Protein AF-A0A7V3BX07-F1 (afdb_monomer)

Secondary structure (DSSP, 8-state):
------------PPP-----TT------PPPHHHHHHHHHHHHHHHHHHHHS---TT-TTTTSSSSSPPPPPPPPPP---S--TTSSS-------S----------------HHHHHHHHHHHHHHHHHHHHSTTHHHHHHHHHHHHHHSTTGGGT--HHHHHHHHHHHHHTTSS-HHHHHHHHHHHHHHHHHHHHHHHHHHHHHHHHHHTTTTT--HHHHHHHHHHHHHHHHHHHHHHTTSHHHHHHHHHHHHHTT--HHHHHHHHHHHHHHHHHHHHHHHHHHHHHHHHHTTTTHHHHHHHHHHHHHHHHHHHHHHHHHHHHHHHHHHHHHHHHHHHHS-S--S-----

Solvent-accessible surface area (backbone atoms only — not comparable to full-atom values): 20404 Å² total; per-residue (Å²): 135,84,87,87,87,82,90,80,91,72,88,79,80,83,80,85,91,86,83,76,97,73,85,68,82,89,73,89,74,81,59,72,68,58,60,53,48,54,55,50,52,54,52,49,55,53,52,55,60,69,68,55,86,75,71,83,80,60,81,74,70,61,66,78,75,70,59,74,81,78,81,72,80,77,80,76,78,84,74,70,97,80,73,85,77,72,84,68,81,81,82,86,78,87,72,89,83,77,82,78,75,75,75,77,78,77,72,71,78,75,79,52,74,32,64,58,46,43,58,50,50,52,53,49,47,64,66,42,38,87,64,47,29,80,68,44,29,51,52,51,25,15,50,29,18,18,39,25,43,21,80,76,40,36,84,78,34,67,15,71,61,38,34,21,50,43,8,22,38,22,54,78,67,57,42,53,53,71,56,44,18,48,32,28,24,51,17,30,47,54,10,37,49,49,22,19,47,48,14,52,74,44,30,62,70,49,41,76,75,44,10,80,83,71,76,46,47,75,69,55,48,55,50,45,25,54,45,36,73,78,44,33,49,60,49,46,29,59,24,55,80,36,70,72,41,36,74,48,43,35,24,50,41,14,48,38,63,47,59,61,73,55,50,53,55,26,38,45,55,35,28,48,55,49,26,41,48,39,18,49,51,14,25,53,56,32,63,41,48,85,74,29,46,72,73,45,58,68,60,58,49,48,49,50,52,49,51,54,49,52,53,51,51,52,51,51,53,54,52,51,52,54,55,48,54,56,48,53,53,50,51,53,50,53,50,52,52,50,69,72,49,64,94,78,82,92,82,76,82,88,126

pLDDT: mean 71.35, std 18.54, range [37.47, 98.0]

Foldseek 3Di:
DDDDDDDDDDDDDDDDDPDDPDPDDDDDDDDPVVVVVVVVVVVVVVVVVVPPPPVPPPPPPCVVVPDDDDDDDDPDDPDDDDPPVPVPDDDPDPDPDDPPPPPPPPPPPPPQVLVVLLVVVVVVCVVCLVCCAPPNVLVLLLQLLLLLLAAPSVVQGVSLVSLLQQLLCCQVPRHPLVSSLVSNLNSNLNRLVNLLQCLQPCVVVCCVVCVVVVVHDPVNLVVLLVCCVPCVLVQLQVLLVPSVSSNVVSSSCNNSVRPPVSNSVSNSVNSNCSSSVSSNNSNVVNVCSVVPSNPCSCVVVVVVVVVVVVSVVVVVVVVVVVVVVVVVVVVVVVVVVCVVDDPDDPDDDDD

Radius of gyration: 38.85 Å; Cα contacts (8 Å, |Δi|>4): 281; chains: 1; bounding box: 84×82×137 Å

Sequence (351 aa):
MPVDVAAGRSHQEEPDLLADAHALPHVEVPDRAEVALDLRLQARLLQDLAQGGRFGGLVGLDRPLREPPRELPPPRPAGREGDLDRVALAPVHDAPGGRLVARPHHRRPRKDPSLYWAGVLDRIIDFLAPYLDVPWGYIIVGLATFLENSVGAGVIVPGETLVIVGGFYARIGHLSLPVVSLVAVVGAVLGDNLGYWIGRRYGRGFLERHGRRLLVTPERLITAERYYAAHGGKTVFLGRFIPVVRSVGFIVAGVAHMRWKRFVLHDLAGALIWGVGHSVLGYVLGASYERWERYATPVGLGLLVLLLSLIGVSKIVAARRKVKEEIEEIEEELEHERELQPEGNEDRPWT

Structure (mmCIF, N/CA/C/O backbone):
data_AF-A0A7V3BX07-F1
#
_entry.id   AF-A0A7V3BX07-F1
#
loop_
_atom_site.group_PDB
_atom_site.id
_atom_site.type_symbol
_atom_site.label_atom_id
_atom_site.label_alt_id
_atom_site.label_comp_id
_atom_site.label_asym_id
_atom_site.label_entity_id
_atom_site.label_seq_id
_atom_site.pdbx_PDB_ins_code
_atom_site.Cartn_x
_atom_site.Cartn_y
_atom_site.Cartn_z
_atom_site.occupancy
_atom_site.B_iso_or_equiv
_atom_site.auth_seq_id
_atom_site.auth_comp_id
_atom_site.auth_asym_id
_atom_site.auth_atom_id
_atom_site.pdbx_PDB_model_num
ATOM 1 N N . MET A 1 1 ? 8.832 -18.220 -74.941 1.00 42.53 1 MET A N 1
ATOM 2 C CA . MET A 1 1 ? 9.430 -17.107 -75.714 1.00 42.53 1 MET A CA 1
ATOM 3 C C . MET A 1 1 ? 8.419 -16.659 -76.763 1.00 42.53 1 MET A C 1
ATOM 5 O O . MET A 1 1 ? 7.728 -17.550 -77.245 1.00 42.53 1 MET A O 1
ATOM 9 N N . PRO A 1 2 ? 8.318 -15.365 -77.118 1.00 46.59 2 PRO A N 1
ATOM 10 C CA . PRO A 1 2 ? 9.281 -14.301 -76.845 1.00 46.59 2 PRO A CA 1
ATOM 11 C C . PRO A 1 2 ? 8.731 -13.117 -76.036 1.00 46.59 2 PRO A C 1
ATOM 13 O O . PRO A 1 2 ? 7.532 -12.905 -75.887 1.00 46.59 2 PRO A O 1
ATOM 16 N N . VAL A 1 3 ? 9.707 -12.406 -75.487 1.00 42.31 3 VAL A N 1
ATOM 17 C CA . VAL A 1 3 ? 9.670 -11.054 -74.938 1.00 42.31 3 VAL A CA 1
ATOM 18 C C . VAL A 1 3 ? 9.711 -10.091 -76.120 1.00 42.31 3 VAL A C 1
ATOM 20 O O . VAL A 1 3 ? 10.487 -10.344 -77.039 1.00 42.31 3 VAL A O 1
ATOM 23 N N . ASP A 1 4 ? 8.963 -8.990 -76.067 1.00 41.00 4 ASP A N 1
ATOM 24 C CA . ASP A 1 4 ? 9.296 -7.815 -76.870 1.00 41.00 4 ASP A CA 1
ATOM 25 C C . ASP A 1 4 ? 9.191 -6.543 -76.026 1.00 41.00 4 ASP A C 1
ATOM 27 O O . ASP A 1 4 ? 8.210 -6.301 -75.321 1.00 41.00 4 ASP A O 1
ATOM 31 N N . VAL A 1 5 ? 10.280 -5.780 -76.061 1.00 45.91 5 VAL A N 1
ATOM 32 C CA . VAL A 1 5 ? 10.546 -4.546 -75.323 1.00 45.91 5 VAL A CA 1
ATOM 33 C C . VAL A 1 5 ? 10.737 -3.448 -76.360 1.00 45.91 5 VAL A C 1
ATOM 35 O O . VAL A 1 5 ? 11.681 -3.532 -77.134 1.00 45.91 5 VAL A O 1
ATOM 38 N N . ALA A 1 6 ? 9.911 -2.401 -76.329 1.00 39.19 6 ALA A N 1
ATOM 39 C CA . ALA A 1 6 ? 10.239 -1.041 -76.784 1.00 39.19 6 ALA A CA 1
ATOM 40 C C . ALA A 1 6 ? 9.031 -0.134 -76.480 1.00 39.19 6 ALA A C 1
ATOM 42 O O . ALA A 1 6 ? 7.921 -0.408 -76.912 1.00 39.19 6 ALA A O 1
ATOM 43 N N . ALA A 1 7 ? 9.149 0.813 -75.550 1.00 41.44 7 ALA A N 1
ATOM 44 C CA . ALA A 1 7 ? 9.631 2.182 -75.769 1.00 41.44 7 ALA A CA 1
ATOM 45 C C . ALA A 1 7 ? 8.470 3.149 -76.060 1.00 41.44 7 ALA A C 1
ATOM 47 O O . ALA A 1 7 ? 7.771 3.023 -77.056 1.00 41.44 7 ALA A O 1
ATOM 48 N N . GLY A 1 8 ? 8.289 4.138 -75.182 1.00 37.47 8 GLY A N 1
ATOM 49 C CA . GLY A 1 8 ? 7.319 5.210 -75.398 1.00 37.47 8 GLY A CA 1
ATOM 50 C C . GLY A 1 8 ? 6.877 5.891 -74.111 1.00 37.47 8 GLY A C 1
ATOM 51 O O . GLY A 1 8 ? 5.716 5.799 -73.732 1.00 37.47 8 GLY A O 1
ATOM 52 N N . ARG A 1 9 ? 7.799 6.578 -73.424 1.00 38.91 9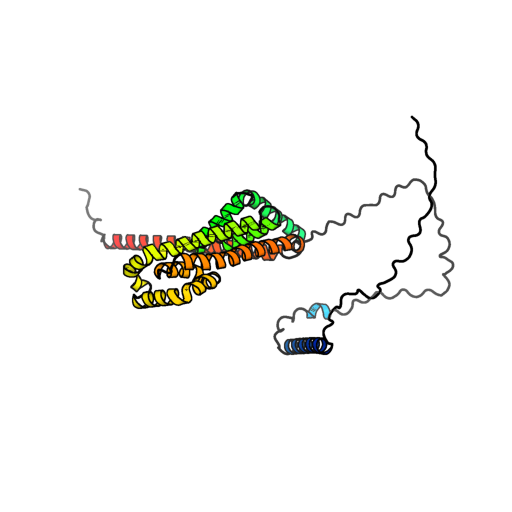 ARG A N 1
ATOM 53 C CA . ARG A 1 9 ? 7.404 7.589 -72.434 1.00 38.91 9 ARG A CA 1
ATOM 54 C C . ARG A 1 9 ? 6.710 8.730 -73.178 1.00 38.91 9 ARG A C 1
ATOM 56 O O . ARG A 1 9 ? 7.312 9.317 -74.071 1.00 38.91 9 ARG A O 1
ATOM 63 N N . SER A 1 10 ? 5.505 9.079 -72.751 1.00 37.81 10 SER A N 1
ATOM 64 C CA . SER A 1 10 ? 4.983 10.435 -72.894 1.00 37.81 10 SER A CA 1
ATOM 65 C C . SER A 1 10 ? 4.609 10.924 -71.500 1.00 37.81 10 SER A C 1
ATOM 67 O O . SER A 1 10 ? 3.893 10.259 -70.756 1.00 37.81 10 SER A O 1
ATOM 69 N N . HIS A 1 11 ? 5.231 12.038 -71.125 1.00 39.72 11 HIS A N 1
ATOM 70 C CA . HIS A 1 11 ? 4.927 12.813 -69.936 1.00 39.72 11 HIS A CA 1
ATOM 71 C C . HIS A 1 11 ? 3.452 13.227 -69.987 1.00 39.72 11 HIS A C 1
ATOM 73 O O . HIS A 1 11 ? 3.060 13.952 -70.897 1.00 39.72 11 HIS A O 1
ATOM 79 N N . GLN A 1 12 ? 2.648 12.770 -69.027 1.00 40.69 12 GLN A N 1
ATOM 80 C CA . GLN A 1 12 ? 1.395 13.437 -68.694 1.00 40.69 12 GLN A CA 1
ATOM 81 C C . GLN A 1 12 ? 1.719 14.513 -67.662 1.00 40.69 12 GLN A C 1
ATOM 83 O O . GLN A 1 12 ? 2.133 14.219 -66.543 1.00 40.69 12 GLN A O 1
ATOM 88 N N . GLU A 1 13 ? 1.608 15.757 -68.108 1.00 39.78 13 GLU A N 1
ATOM 89 C CA . GLU A 1 13 ? 1.586 16.949 -67.273 1.00 39.78 13 GLU A CA 1
ATOM 90 C C . GLU A 1 13 ? 0.303 16.916 -66.427 1.00 39.78 13 GLU A C 1
ATOM 92 O O . GLU A 1 13 ? -0.801 16.895 -66.969 1.00 39.78 13 GLU A O 1
ATOM 97 N N . GLU A 1 14 ? 0.447 16.869 -65.102 1.00 44.00 14 GLU A N 1
ATOM 98 C CA . GLU A 1 14 ? -0.625 17.180 -64.151 1.00 44.00 14 GLU A CA 1
ATOM 99 C C . GLU A 1 14 ? -0.694 18.712 -64.003 1.00 44.00 14 GLU A C 1
ATOM 101 O O . GLU A 1 14 ? 0.297 19.315 -63.579 1.00 44.00 14 GLU A O 1
ATOM 106 N N . PRO A 1 15 ? -1.812 19.366 -64.366 1.00 43.91 15 PRO A N 1
ATOM 107 C CA . PRO A 1 15 ? -1.980 20.799 -64.181 1.00 43.91 15 PRO A CA 1
ATOM 108 C C . PRO A 1 15 ? -2.532 21.123 -62.781 1.00 43.91 15 PRO A C 1
ATOM 110 O O . PRO A 1 15 ? -3.453 20.474 -62.294 1.00 43.91 15 PRO A O 1
ATOM 113 N N . ASP A 1 16 ? -1.975 22.179 -62.186 1.00 45.94 16 ASP A N 1
ATOM 114 C CA . ASP A 1 16 ? -2.572 23.064 -61.177 1.00 45.94 16 ASP A CA 1
ATOM 115 C C . ASP A 1 16 ? -3.179 22.460 -59.895 1.00 45.94 16 ASP A C 1
ATOM 117 O O . ASP A 1 16 ? -4.387 22.279 -59.756 1.00 45.94 16 ASP A O 1
ATOM 121 N N . LEU A 1 17 ? -2.341 22.361 -58.857 1.00 46.50 17 LEU A N 1
ATOM 122 C CA . LEU A 1 17 ? -2.762 22.468 -57.452 1.00 46.50 17 LEU A CA 1
ATOM 123 C C . LEU A 1 17 ? -1.939 23.552 -56.734 1.00 46.50 17 LEU A C 1
ATOM 125 O O . LEU A 1 17 ? -1.175 23.291 -55.807 1.00 46.50 17 LEU A O 1
ATOM 129 N N . LEU A 1 18 ? -2.103 24.800 -57.180 1.00 48.88 18 LEU A N 1
ATOM 130 C CA . LEU A 1 18 ? -1.786 26.000 -56.402 1.00 48.88 18 LEU A CA 1
ATOM 131 C C . LEU A 1 18 ? -3.089 26.711 -56.028 1.00 48.88 18 LEU A C 1
ATOM 133 O O . LEU A 1 18 ? -3.516 27.640 -56.707 1.00 48.88 18 LEU A O 1
ATOM 137 N N . ALA A 1 19 ? -3.702 26.287 -54.926 1.00 46.47 19 ALA A N 1
ATOM 138 C CA . ALA A 1 19 ? -4.668 27.091 -54.182 1.00 46.47 19 ALA A CA 1
ATOM 139 C C . ALA A 1 19 ? -4.814 26.538 -52.757 1.00 46.47 19 ALA A C 1
ATOM 141 O O . ALA A 1 19 ? -5.699 25.736 -52.499 1.00 46.47 19 ALA A O 1
ATOM 142 N N . ASP A 1 20 ? -3.905 26.924 -51.855 1.00 49.09 20 ASP A N 1
ATOM 143 C CA . ASP A 1 20 ? -4.279 27.358 -50.498 1.00 49.09 20 ASP A CA 1
ATOM 144 C C . ASP A 1 20 ? -3.044 27.819 -49.708 1.00 49.09 20 ASP A C 1
ATOM 146 O O . ASP A 1 20 ? -2.414 27.081 -48.955 1.00 49.09 20 ASP A O 1
ATOM 150 N N . ALA A 1 21 ? -2.694 29.097 -49.865 1.00 51.72 21 ALA A N 1
ATOM 151 C CA . ALA A 1 21 ? -1.633 29.755 -49.099 1.00 51.72 21 ALA A CA 1
ATOM 152 C C . ALA A 1 21 ? -2.096 30.241 -47.703 1.00 51.72 21 ALA A C 1
ATOM 154 O O . ALA A 1 21 ? -1.407 31.044 -47.075 1.00 51.72 21 ALA A O 1
ATOM 155 N N . HIS A 1 22 ? -3.252 29.780 -47.201 1.00 53.09 22 HIS A N 1
ATOM 156 C CA . HIS A 1 22 ? -3.874 30.305 -45.974 1.00 53.09 22 HIS A CA 1
ATOM 157 C C . HIS A 1 22 ? -4.194 29.278 -44.875 1.00 53.09 22 HIS A C 1
ATOM 159 O O . HIS A 1 22 ? -4.751 29.652 -43.846 1.00 53.09 22 HIS A O 1
ATOM 165 N N . ALA A 1 23 ? -3.778 28.018 -45.001 1.00 53.88 23 ALA A N 1
ATOM 166 C CA . ALA A 1 23 ? -3.974 27.018 -43.947 1.00 53.88 23 ALA A CA 1
ATOM 167 C C . ALA A 1 23 ? -2.756 26.912 -43.004 1.00 53.88 23 ALA A C 1
ATOM 169 O O . ALA A 1 23 ? -2.095 25.878 -42.942 1.00 53.88 23 ALA A O 1
ATOM 170 N N . LEU A 1 24 ? -2.438 27.979 -42.260 1.00 58.16 24 LEU A N 1
ATOM 171 C CA . LEU A 1 24 ? -1.548 27.882 -41.093 1.00 58.16 24 LEU A CA 1
ATOM 172 C C . LEU A 1 24 ? -2.390 27.847 -39.807 1.00 58.16 24 LEU A C 1
ATOM 174 O O . LEU A 1 24 ? -3.305 28.660 -39.667 1.00 58.16 24 LEU A O 1
ATOM 178 N N . PRO A 1 25 ? -2.106 26.941 -38.852 1.00 51.53 25 PRO A N 1
ATOM 179 C CA . PRO A 1 25 ? -2.806 26.922 -37.574 1.00 51.53 25 PRO A CA 1
ATOM 180 C C . PRO A 1 25 ? -2.501 28.205 -36.789 1.00 51.53 25 PRO A C 1
ATOM 182 O O . PRO A 1 25 ? -1.341 28.575 -36.607 1.00 51.53 25 PRO A O 1
ATOM 185 N N . HIS A 1 26 ? -3.552 28.878 -36.317 1.00 47.28 26 HIS A N 1
ATOM 186 C CA . HIS A 1 26 ? -3.440 30.015 -35.406 1.00 47.28 26 HIS A CA 1
ATOM 187 C C . HIS A 1 26 ? -2.734 29.572 -34.115 1.00 47.28 26 HIS A C 1
ATOM 189 O O . HIS A 1 26 ? -3.272 28.784 -33.341 1.00 47.28 26 HIS A O 1
ATOM 195 N N . VAL A 1 27 ? -1.525 30.084 -33.884 1.00 57.25 27 VAL A N 1
ATOM 196 C CA . VAL A 1 27 ? -0.829 29.995 -32.595 1.00 57.25 27 VAL A CA 1
ATOM 197 C C . VAL A 1 27 ? -1.180 31.256 -31.812 1.00 57.25 27 VAL A C 1
ATOM 199 O O . VAL A 1 27 ? -0.853 32.360 -32.248 1.00 57.25 27 VAL A O 1
ATOM 202 N N . GLU A 1 28 ? -1.869 31.109 -30.682 1.00 51.31 28 GLU A N 1
ATOM 203 C CA . GLU A 1 28 ? -2.104 32.215 -29.751 1.00 51.31 28 GLU A CA 1
ATOM 204 C C . GLU A 1 28 ? -0.764 32.666 -29.156 1.00 51.31 28 GLU A C 1
ATOM 206 O O . GLU A 1 28 ? -0.089 31.920 -28.446 1.00 51.31 28 GLU A O 1
ATOM 211 N N . VAL A 1 29 ? -0.352 33.889 -29.492 1.00 56.75 29 VAL A N 1
ATOM 212 C CA . VAL A 1 29 ? 0.830 34.538 -28.921 1.00 56.75 29 VAL A CA 1
ATOM 213 C C . VAL A 1 29 ? 0.365 35.324 -27.691 1.00 56.75 29 VAL A C 1
ATOM 215 O O . VAL A 1 29 ? -0.461 36.224 -27.856 1.00 56.75 29 VAL A O 1
ATOM 218 N N . PRO A 1 30 ? 0.849 35.014 -26.474 1.00 57.47 30 PRO A N 1
ATOM 219 C CA . PRO A 1 30 ? 0.447 35.735 -25.271 1.00 57.47 30 PRO A CA 1
ATOM 220 C C . PRO A 1 30 ? 0.853 37.213 -25.334 1.00 57.47 30 PRO A C 1
ATOM 222 O O . PRO A 1 30 ? 1.883 37.579 -25.911 1.00 57.47 30 PRO A O 1
ATOM 225 N N . ASP A 1 31 ? 0.003 38.062 -24.760 1.00 59.25 31 ASP A N 1
ATOM 226 C CA . ASP A 1 31 ? 0.064 39.515 -24.890 1.00 59.25 31 ASP A CA 1
ATOM 227 C C . ASP A 1 31 ? 1.355 40.087 -24.268 1.00 59.25 31 ASP A C 1
ATOM 229 O O . ASP A 1 31 ? 1.830 39.647 -23.215 1.00 59.25 31 ASP A O 1
ATOM 233 N N . ARG A 1 32 ? 1.945 41.104 -24.909 1.00 50.16 32 ARG A N 1
ATOM 234 C CA . ARG A 1 32 ? 3.261 41.664 -24.528 1.00 50.16 32 ARG A CA 1
ATOM 235 C C . ARG A 1 32 ? 3.287 42.216 -23.099 1.00 50.16 32 ARG A C 1
ATOM 237 O O . ARG A 1 32 ? 4.363 42.333 -22.510 1.00 50.16 32 ARG A O 1
ATOM 244 N N . ALA A 1 33 ? 2.122 42.551 -22.549 1.00 53.34 33 ALA A N 1
ATOM 245 C CA . ALA A 1 33 ? 1.981 43.016 -21.177 1.00 53.34 33 ALA A CA 1
ATOM 246 C C . ALA A 1 33 ? 2.253 41.909 -20.138 1.00 53.34 33 ALA A C 1
ATOM 248 O O . ALA A 1 33 ? 2.889 42.194 -19.122 1.00 53.34 33 ALA A O 1
ATOM 249 N N . GLU A 1 34 ? 1.853 40.658 -20.399 1.00 53.44 34 GLU A N 1
ATOM 250 C CA . GLU A 1 34 ? 2.071 39.534 -19.472 1.00 53.44 34 GLU A CA 1
ATOM 251 C C . GLU A 1 34 ? 3.545 39.119 -19.427 1.00 53.44 34 GLU A C 1
ATOM 253 O O . GLU A 1 34 ? 4.117 38.977 -18.346 1.00 53.44 34 GLU A O 1
ATOM 258 N N . VAL A 1 35 ? 4.206 39.053 -20.588 1.00 53.94 35 VAL A N 1
ATOM 259 C CA . VAL A 1 35 ? 5.642 38.725 -20.684 1.00 53.94 35 VAL A CA 1
ATOM 260 C C . VAL A 1 35 ? 6.508 39.781 -19.981 1.00 53.94 35 VAL A C 1
ATOM 262 O O . VAL A 1 35 ? 7.505 39.460 -19.332 1.00 53.94 35 VAL A O 1
ATOM 265 N N . ALA A 1 36 ? 6.119 41.057 -20.061 1.00 54.31 36 ALA A N 1
ATOM 266 C CA . ALA A 1 36 ? 6.830 42.141 -19.385 1.00 54.31 36 ALA A CA 1
ATOM 267 C C . ALA A 1 36 ? 6.643 42.122 -17.856 1.00 54.31 36 ALA A C 1
ATOM 269 O O . ALA A 1 36 ? 7.558 42.519 -17.125 1.00 54.31 36 ALA A O 1
ATOM 270 N N . LEU A 1 37 ? 5.482 41.676 -17.364 1.00 51.59 37 LEU A N 1
ATOM 271 C CA . LEU A 1 37 ? 5.226 41.517 -15.931 1.00 51.59 37 LEU A CA 1
ATOM 272 C C . LEU A 1 37 ? 6.065 40.382 -15.339 1.00 51.59 37 LEU A C 1
ATOM 274 O O . LEU A 1 37 ? 6.651 40.563 -14.270 1.00 51.59 37 LEU A O 1
ATOM 278 N N . ASP A 1 38 ? 6.183 39.268 -16.061 1.00 61.09 38 ASP A N 1
ATOM 279 C CA . ASP A 1 38 ? 6.913 38.080 -15.610 1.00 61.09 38 ASP A CA 1
ATOM 280 C C . ASP A 1 38 ? 8.428 38.349 -15.503 1.00 61.09 38 ASP A C 1
ATOM 282 O O . ASP A 1 38 ? 9.072 38.041 -14.496 1.00 61.09 38 ASP A O 1
ATOM 286 N N . LEU A 1 39 ? 8.984 39.095 -16.466 1.00 54.00 39 LEU A N 1
ATOM 287 C CA . LEU A 1 39 ? 10.376 39.562 -16.425 1.00 54.00 39 LEU A CA 1
ATOM 288 C C . LEU A 1 39 ? 10.643 40.552 -15.277 1.00 54.00 39 LEU A C 1
ATOM 290 O O . LEU A 1 39 ? 11.707 40.519 -14.653 1.00 54.00 39 LEU A O 1
ATOM 294 N N . ARG A 1 40 ? 9.683 41.433 -14.962 1.00 53.72 40 ARG A N 1
ATOM 295 C CA . ARG A 1 40 ? 9.813 42.386 -13.842 1.00 53.72 40 ARG A CA 1
ATOM 296 C C . ARG A 1 40 ? 9.696 41.703 -12.478 1.00 53.72 40 ARG A C 1
ATOM 298 O O . ARG A 1 40 ? 10.385 42.117 -11.543 1.00 53.72 40 ARG A O 1
ATOM 305 N N . LEU A 1 41 ? 8.863 40.669 -12.364 1.00 55.00 41 LEU A N 1
ATOM 306 C CA . LEU A 1 41 ? 8.740 39.838 -11.164 1.00 55.00 41 LEU A CA 1
ATOM 307 C C . LEU A 1 41 ? 10.022 39.040 -10.907 1.00 55.00 41 LEU A C 1
ATOM 309 O O . LEU A 1 41 ? 10.532 39.074 -9.787 1.00 55.00 41 LEU A O 1
ATOM 313 N N . GLN A 1 42 ? 10.608 38.432 -11.942 1.00 55.53 42 GLN A N 1
ATOM 314 C CA . GLN A 1 42 ? 11.890 37.725 -11.833 1.00 55.53 42 GLN A CA 1
ATOM 315 C C . GLN A 1 42 ? 13.051 38.654 -11.443 1.00 55.53 42 GLN A C 1
ATOM 317 O O . GLN A 1 42 ? 13.889 38.281 -10.620 1.00 55.53 42 GLN A O 1
ATOM 322 N N . ALA A 1 43 ? 13.081 39.887 -11.961 1.00 52.22 43 ALA A N 1
ATOM 323 C CA . ALA A 1 43 ? 14.115 40.862 -11.611 1.00 52.22 43 ALA A CA 1
ATOM 324 C C . ALA A 1 43 ? 14.037 41.323 -10.141 1.00 52.22 43 ALA A C 1
ATOM 326 O O . ALA A 1 43 ? 15.074 41.465 -9.489 1.00 52.22 43 ALA A O 1
ATOM 327 N N . ARG A 1 44 ? 12.826 41.511 -9.593 1.00 55.44 44 ARG A N 1
ATOM 328 C CA . ARG A 1 44 ? 12.641 41.846 -8.167 1.00 55.44 44 ARG A CA 1
ATOM 329 C C . ARG A 1 44 ? 13.021 40.690 -7.246 1.00 55.44 44 ARG A C 1
ATOM 331 O O . ARG A 1 44 ? 13.661 40.919 -6.229 1.00 55.44 44 ARG A O 1
ATOM 338 N N . LEU A 1 45 ? 12.709 39.456 -7.641 1.00 54.56 45 LEU A N 1
ATOM 339 C CA . LEU A 1 45 ? 13.048 38.254 -6.875 1.00 54.56 45 LEU A CA 1
ATOM 340 C C . LEU A 1 45 ? 14.570 38.042 -6.780 1.00 54.56 45 LEU A C 1
ATOM 342 O O . LEU A 1 45 ? 15.079 37.649 -5.732 1.00 54.56 45 LEU A O 1
ATOM 346 N N . LEU A 1 46 ? 15.309 38.375 -7.845 1.00 54.16 46 LEU A N 1
ATOM 347 C CA . LEU A 1 46 ? 16.776 38.366 -7.846 1.00 54.16 46 LEU A CA 1
ATOM 348 C C . LEU A 1 46 ? 17.387 39.494 -6.997 1.00 54.16 46 LEU A C 1
ATOM 350 O O . LEU A 1 46 ? 18.413 39.274 -6.355 1.00 54.16 46 LEU A O 1
ATOM 354 N N . GLN A 1 47 ? 16.765 40.678 -6.953 1.00 54.47 47 GLN A N 1
ATOM 355 C CA . GLN A 1 47 ? 17.215 41.779 -6.090 1.00 54.47 47 GLN A CA 1
ATOM 356 C C . GLN A 1 47 ? 16.958 41.501 -4.600 1.00 54.47 47 GLN A C 1
ATOM 358 O O . GLN A 1 47 ? 17.847 41.755 -3.784 1.00 54.47 47 GLN A O 1
ATOM 363 N N . ASP A 1 48 ? 15.817 40.900 -4.252 1.00 52.88 48 ASP A N 1
ATOM 364 C CA . ASP A 1 48 ? 15.505 40.490 -2.874 1.00 52.88 48 ASP A CA 1
ATOM 365 C C . ASP A 1 48 ? 16.424 39.353 -2.388 1.00 52.88 48 ASP A C 1
ATOM 367 O O . ASP A 1 48 ? 16.856 39.342 -1.231 1.00 52.88 48 ASP A O 1
ATOM 371 N N . LEU A 1 49 ? 16.812 38.432 -3.280 1.00 52.75 49 LEU A N 1
ATOM 372 C CA . LEU A 1 49 ? 17.788 37.375 -2.978 1.00 52.75 49 LEU A CA 1
ATOM 373 C C . LEU A 1 49 ? 19.220 37.900 -2.792 1.00 52.75 49 LEU A C 1
ATOM 375 O O . LEU A 1 49 ? 20.000 37.284 -2.066 1.00 52.75 49 LEU A O 1
ATOM 379 N N . ALA A 1 50 ? 19.570 39.031 -3.411 1.00 54.88 50 ALA A N 1
ATOM 380 C CA . ALA A 1 50 ? 20.886 39.652 -3.267 1.00 54.88 50 ALA A CA 1
ATOM 381 C C . ALA A 1 50 ? 21.025 40.487 -1.978 1.00 54.88 50 ALA A C 1
ATOM 383 O O . ALA A 1 50 ? 22.131 40.617 -1.455 1.00 54.88 50 ALA A O 1
ATOM 384 N N . GLN A 1 51 ? 19.925 41.037 -1.447 1.00 54.47 51 GLN A N 1
ATOM 385 C CA . GLN A 1 51 ? 19.936 41.868 -0.232 1.00 54.47 51 GLN A CA 1
ATOM 386 C C . GLN A 1 51 ? 19.753 41.070 1.069 1.00 54.47 51 GLN A C 1
ATOM 388 O O . GLN A 1 51 ? 20.177 41.515 2.137 1.00 54.47 51 GLN A O 1
ATOM 393 N N . GLY A 1 52 ? 19.179 39.865 1.008 1.00 53.09 52 GLY A N 1
ATOM 394 C CA . GLY A 1 52 ? 19.089 38.961 2.153 1.00 53.09 52 GLY A CA 1
ATOM 395 C C . GLY A 1 52 ? 20.424 38.267 2.422 1.00 53.09 52 GLY A C 1
ATOM 396 O O . GLY A 1 52 ? 20.643 37.173 1.914 1.00 53.09 52 GLY A O 1
ATOM 397 N N . GLY A 1 53 ? 21.302 38.889 3.219 1.00 53.25 53 GLY A N 1
ATOM 398 C CA . GLY A 1 53 ? 22.669 38.457 3.568 1.00 53.25 53 GLY A CA 1
ATOM 399 C C . GLY A 1 53 ? 22.839 37.033 4.131 1.00 53.25 53 GLY A C 1
ATOM 400 O O . GLY A 1 53 ? 23.263 36.847 5.268 1.00 53.25 53 GLY A O 1
ATOM 401 N N . ARG A 1 54 ? 22.555 36.007 3.323 1.00 54.03 54 ARG A N 1
ATOM 402 C CA . ARG A 1 54 ? 22.657 34.575 3.652 1.00 54.03 54 ARG A CA 1
ATOM 403 C C . ARG A 1 54 ? 23.715 33.826 2.840 1.00 54.03 54 ARG A C 1
ATOM 405 O O . ARG A 1 54 ? 23.791 32.606 2.924 1.00 54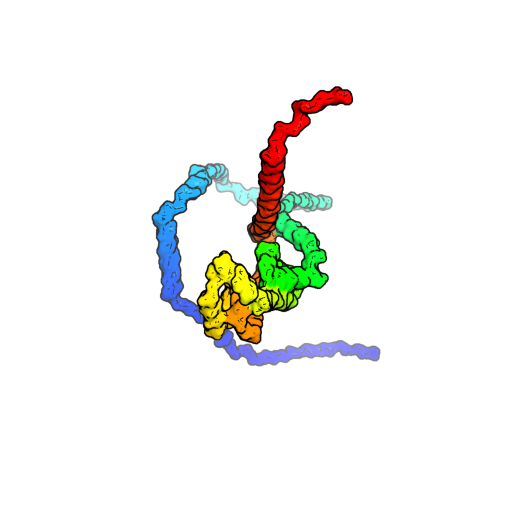.03 54 ARG A O 1
ATOM 412 N N . PHE A 1 55 ? 24.605 34.536 2.148 1.00 50.69 55 PHE A N 1
ATOM 413 C CA . PHE A 1 55 ? 25.801 33.951 1.533 1.00 50.69 55 PHE A CA 1
ATOM 414 C C . PHE A 1 55 ? 27.080 34.268 2.322 1.00 50.69 55 PHE A C 1
ATOM 416 O O . PHE A 1 55 ? 28.102 34.638 1.759 1.00 50.69 55 PHE A O 1
ATOM 423 N N . GLY A 1 56 ? 27.054 34.049 3.641 1.00 47.56 56 GLY A N 1
ATOM 424 C CA . GLY A 1 56 ? 28.278 33.989 4.457 1.00 47.56 56 GLY A CA 1
ATOM 425 C C . GLY A 1 56 ? 29.148 32.750 4.176 1.00 47.56 56 GLY A C 1
ATOM 426 O O . GLY A 1 56 ? 30.275 32.669 4.649 1.00 47.56 56 GLY A O 1
ATOM 427 N N . GLY A 1 57 ? 28.644 31.784 3.396 1.00 52.72 57 GLY A N 1
ATOM 428 C CA . GLY A 1 57 ? 29.321 30.517 3.087 1.00 52.72 57 GLY A CA 1
ATOM 429 C C . GLY A 1 57 ? 30.055 30.451 1.742 1.00 52.72 57 GLY A C 1
ATOM 430 O O . GLY A 1 57 ? 30.689 29.439 1.463 1.00 52.72 57 GLY A O 1
ATOM 431 N N . LEU A 1 58 ? 30.004 31.494 0.902 1.00 50.97 58 LEU A N 1
ATOM 432 C CA . LEU A 1 58 ? 30.678 31.509 -0.413 1.00 50.97 58 LEU A CA 1
ATOM 433 C C . LEU A 1 58 ? 31.998 32.298 -0.424 1.00 50.97 58 LEU A C 1
ATOM 435 O O . LEU A 1 58 ? 32.502 32.662 -1.481 1.00 50.97 58 LEU A O 1
ATOM 439 N N . VAL A 1 59 ? 32.625 32.487 0.739 1.00 49.91 59 VAL A N 1
ATOM 440 C CA . VAL A 1 59 ? 33.955 33.123 0.871 1.00 49.91 59 VAL A CA 1
ATOM 441 C C . VAL A 1 59 ? 35.099 32.224 0.339 1.00 49.91 59 VAL A C 1
ATOM 443 O O . VAL A 1 59 ? 36.266 32.600 0.358 1.00 49.91 59 VAL A O 1
ATOM 446 N N . GLY A 1 60 ? 34.791 31.039 -0.202 1.00 53.44 60 GLY A N 1
ATOM 447 C CA . GLY A 1 60 ? 35.774 30.136 -0.818 1.00 53.44 60 GLY A CA 1
ATOM 448 C C . GLY A 1 60 ? 35.994 30.315 -2.326 1.00 53.44 60 GLY A C 1
ATOM 449 O O . GLY A 1 60 ? 36.988 29.813 -2.847 1.00 53.44 60 GLY A O 1
ATOM 450 N N . LEU A 1 61 ? 35.103 31.016 -3.039 1.00 50.88 61 LEU A N 1
ATOM 451 C CA . LEU A 1 61 ? 35.163 31.129 -4.508 1.00 50.88 61 LEU A CA 1
ATOM 452 C C . LEU A 1 61 ? 36.000 32.308 -5.022 1.00 50.88 61 LEU A C 1
ATOM 454 O O . LEU A 1 61 ? 36.160 32.458 -6.227 1.00 50.88 61 LEU A O 1
ATOM 458 N N . ASP A 1 62 ? 36.577 33.108 -4.127 1.00 47.78 62 ASP A N 1
ATOM 459 C CA . ASP A 1 62 ? 37.326 34.319 -4.491 1.00 47.78 62 ASP A CA 1
ATOM 460 C C . ASP A 1 62 ? 38.821 34.048 -4.772 1.00 47.78 62 ASP A C 1
ATOM 462 O O . ASP A 1 62 ? 39.577 34.925 -5.187 1.00 47.78 62 ASP A O 1
ATOM 466 N N . ARG A 1 63 ? 39.279 32.808 -4.547 1.00 46.00 63 ARG A N 1
ATOM 467 C CA . ARG A 1 63 ? 40.692 32.421 -4.697 1.00 46.00 63 ARG A CA 1
ATOM 468 C C . ARG A 1 63 ? 41.172 32.264 -6.154 1.00 46.00 63 ARG A C 1
ATOM 470 O O . ARG A 1 63 ? 42.320 32.619 -6.394 1.00 46.00 63 ARG A O 1
ATOM 477 N N . PRO A 1 64 ? 40.355 31.818 -7.132 1.00 53.62 64 PRO A N 1
ATOM 478 C CA . PRO A 1 64 ? 40.774 31.737 -8.538 1.00 53.62 64 PRO A CA 1
ATOM 479 C C . PRO A 1 64 ? 40.745 33.082 -9.283 1.00 53.62 64 PRO A C 1
ATOM 481 O O . PRO A 1 64 ? 41.360 33.202 -10.334 1.00 53.62 64 PRO A O 1
ATOM 484 N N . LEU A 1 65 ? 40.026 34.087 -8.766 1.00 50.03 65 LEU A N 1
ATOM 485 C CA . LEU A 1 65 ? 39.851 35.396 -9.419 1.00 50.03 65 LEU A CA 1
ATOM 486 C C . LEU A 1 65 ? 40.920 36.428 -9.024 1.00 50.03 65 LEU A C 1
ATOM 488 O O . LEU A 1 65 ? 40.995 37.493 -9.631 1.00 50.03 65 LEU A O 1
ATOM 492 N N . ARG A 1 66 ? 41.751 36.120 -8.018 1.00 50.88 66 ARG A N 1
ATOM 493 C CA . ARG A 1 66 ? 42.852 36.981 -7.550 1.00 50.88 66 ARG A CA 1
ATOM 494 C C . ARG A 1 66 ? 44.223 36.592 -8.103 1.00 50.88 66 ARG A C 1
ATOM 496 O O . ARG A 1 66 ? 45.204 37.250 -7.765 1.00 50.88 66 ARG A O 1
ATOM 503 N N . GLU A 1 67 ? 44.316 35.549 -8.929 1.00 53.06 67 GLU A N 1
ATOM 504 C CA . GLU A 1 67 ? 45.555 35.280 -9.660 1.00 53.06 67 GLU A CA 1
ATOM 505 C C . GLU A 1 67 ? 45.705 36.329 -10.776 1.00 53.06 67 GLU A C 1
ATOM 507 O O . GLU A 1 67 ? 44.821 36.431 -11.631 1.00 53.06 67 GLU A O 1
ATOM 512 N N . PRO A 1 68 ? 46.779 37.143 -10.785 1.00 52.03 68 PRO A N 1
ATOM 513 C CA . PRO A 1 68 ? 47.013 38.067 -11.885 1.00 52.03 68 PRO A CA 1
ATOM 514 C C . PRO A 1 68 ? 47.190 37.274 -13.193 1.00 52.03 68 PRO A C 1
ATOM 516 O O . PRO A 1 68 ? 47.706 36.150 -13.161 1.00 52.03 68 PRO A O 1
ATOM 519 N N . PRO A 1 69 ? 46.768 37.824 -14.349 1.00 49.28 69 PRO A N 1
ATOM 520 C CA . PRO A 1 69 ? 46.837 37.116 -15.621 1.00 49.28 69 PRO A CA 1
ATOM 521 C C . PRO A 1 69 ? 48.267 36.647 -15.884 1.00 49.28 69 PRO A C 1
ATOM 523 O O . PRO A 1 69 ? 49.202 37.442 -15.813 1.00 49.28 69 PRO A O 1
ATOM 526 N N . ARG A 1 70 ? 48.446 35.357 -16.192 1.00 57.88 70 ARG A N 1
ATOM 527 C CA . ARG A 1 70 ? 49.746 34.842 -16.639 1.00 57.88 70 ARG A CA 1
ATOM 528 C C . ARG A 1 70 ? 50.185 35.637 -17.865 1.00 57.88 70 ARG A C 1
ATOM 530 O O . ARG A 1 70 ? 49.449 35.691 -18.849 1.00 57.88 70 ARG A O 1
ATOM 537 N N . GLU A 1 71 ? 51.367 36.242 -17.785 1.00 46.25 71 GLU A N 1
ATOM 538 C CA . GLU A 1 71 ? 51.972 36.990 -18.882 1.00 46.25 71 GLU A CA 1
ATOM 539 C C . GLU A 1 71 ? 52.027 36.116 -20.140 1.00 46.25 71 GLU A C 1
ATOM 541 O O . GLU A 1 71 ? 52.610 35.029 -20.156 1.00 46.25 71 GLU A O 1
ATOM 546 N N . LEU A 1 72 ? 51.369 36.586 -21.200 1.00 55.25 72 LEU A N 1
ATOM 547 C CA . LEU A 1 72 ? 51.526 36.031 -22.536 1.00 55.25 72 LEU A CA 1
ATOM 548 C C . LEU A 1 72 ? 52.984 36.237 -22.974 1.00 55.25 72 LEU A C 1
ATOM 550 O O . LEU A 1 72 ? 53.510 37.339 -22.803 1.00 55.25 72 LEU A O 1
ATOM 554 N N . PRO A 1 73 ? 53.645 35.221 -23.557 1.00 53.59 73 PRO A N 1
ATOM 555 C CA . PRO A 1 73 ? 54.983 35.402 -24.101 1.00 53.59 73 PRO A CA 1
ATOM 556 C C . PRO A 1 73 ? 54.952 36.511 -25.166 1.00 53.59 73 PRO A C 1
ATOM 558 O O . PRO A 1 73 ? 53.981 36.594 -25.927 1.00 53.59 73 PRO A O 1
ATOM 561 N N . PRO A 1 74 ? 55.982 37.374 -25.233 1.00 54.31 74 PRO A N 1
ATOM 562 C CA . PRO A 1 74 ? 55.952 38.535 -26.105 1.00 54.31 74 PRO A CA 1
ATOM 563 C C . PRO A 1 74 ? 55.843 38.110 -27.577 1.00 54.31 74 PRO A C 1
ATOM 565 O O . PRO A 1 74 ? 56.420 37.088 -27.974 1.00 54.31 74 PRO A O 1
ATOM 568 N N . PRO A 1 75 ? 55.129 38.888 -28.410 1.00 52.62 75 PRO A N 1
ATOM 569 C CA . PRO A 1 75 ? 55.094 38.645 -29.840 1.00 52.62 75 PRO A CA 1
ATOM 570 C C . PRO A 1 75 ? 56.516 38.737 -30.402 1.00 52.62 75 PRO A C 1
ATOM 572 O O . PRO A 1 75 ? 57.268 39.666 -30.098 1.00 52.62 75 PRO A O 1
ATOM 575 N N . ARG A 1 76 ? 56.895 37.743 -31.214 1.00 56.75 76 ARG A N 1
ATOM 576 C CA . ARG A 1 76 ? 58.167 37.756 -31.946 1.00 56.75 76 ARG A CA 1
ATOM 577 C C . ARG A 1 76 ? 58.262 39.051 -32.763 1.00 56.75 76 ARG A C 1
ATOM 579 O O . ARG A 1 76 ? 57.258 39.446 -33.357 1.00 56.75 76 ARG A O 1
ATOM 586 N N . PRO A 1 77 ? 59.437 39.702 -32.814 1.00 45.28 77 PRO A N 1
ATOM 587 C CA . PRO A 1 77 ? 59.584 40.957 -33.533 1.00 45.28 77 PRO A CA 1
ATOM 588 C C . PRO A 1 77 ? 59.252 40.753 -35.012 1.00 45.28 77 PRO A C 1
ATOM 590 O O . PRO A 1 77 ? 59.687 39.775 -35.624 1.00 45.28 77 PRO A O 1
ATOM 593 N N . ALA A 1 78 ? 58.480 41.687 -35.567 1.00 53.12 78 ALA A N 1
ATOM 594 C CA . ALA A 1 78 ? 58.224 41.777 -36.993 1.00 53.12 78 ALA A CA 1
ATOM 595 C C . ALA A 1 78 ? 59.564 41.972 -37.720 1.00 53.12 78 ALA A C 1
ATOM 597 O O . ALA A 1 78 ? 60.161 43.049 -37.695 1.00 53.12 78 ALA A O 1
ATOM 598 N N . GLY A 1 79 ? 60.063 40.892 -38.320 1.00 41.44 79 GLY A N 1
ATOM 599 C CA . GLY A 1 79 ? 61.132 40.956 -39.303 1.00 41.44 79 GLY A CA 1
ATOM 600 C C . GLY A 1 79 ? 60.621 41.704 -40.531 1.00 41.44 79 GLY A C 1
ATOM 601 O O . GLY A 1 79 ? 59.551 41.387 -41.036 1.00 41.44 79 GLY A O 1
ATOM 602 N N . ARG A 1 80 ? 61.385 42.725 -40.927 1.00 44.81 80 ARG A N 1
ATOM 603 C CA . ARG A 1 80 ? 61.224 43.629 -42.077 1.00 44.81 80 ARG A CA 1
ATOM 604 C C . ARG A 1 80 ? 60.433 43.060 -43.266 1.00 44.81 80 ARG A C 1
ATOM 606 O O . ARG A 1 80 ? 60.698 41.948 -43.714 1.00 44.81 80 ARG A O 1
ATOM 613 N N . GLU A 1 81 ? 59.559 43.903 -43.824 1.00 48.59 81 GLU A N 1
ATOM 614 C CA . GLU A 1 81 ? 58.999 43.779 -45.178 1.00 48.59 81 GLU A CA 1
ATOM 615 C C . GLU A 1 81 ? 60.103 43.393 -46.171 1.00 48.59 81 GLU A C 1
ATOM 617 O O . GLU A 1 81 ? 61.050 44.151 -46.382 1.00 48.59 81 GLU A O 1
ATOM 622 N N . GLY A 1 82 ? 60.009 42.190 -46.738 1.00 49.00 82 GLY A N 1
ATOM 623 C CA . GLY A 1 82 ? 60.978 41.707 -47.720 1.00 49.00 82 GLY A CA 1
ATOM 624 C C . GLY A 1 82 ? 60.999 40.200 -47.982 1.00 49.00 82 GLY A C 1
ATOM 625 O O . GLY A 1 82 ? 61.655 39.794 -48.930 1.00 49.00 82 GLY A O 1
ATOM 626 N N . ASP A 1 83 ? 60.300 39.363 -47.205 1.00 41.72 83 ASP A N 1
ATOM 627 C CA . ASP A 1 83 ? 60.423 37.893 -47.324 1.00 41.72 83 ASP A CA 1
ATOM 628 C C . ASP A 1 83 ? 59.124 37.181 -47.759 1.00 41.72 83 ASP A C 1
ATOM 630 O O . ASP A 1 83 ? 58.854 36.049 -47.362 1.00 41.72 83 ASP A O 1
ATOM 634 N N . LEU A 1 84 ? 58.296 37.839 -48.583 1.00 47.84 84 LEU A N 1
ATOM 635 C CA . LEU A 1 84 ? 57.111 37.210 -49.195 1.00 47.84 84 LEU A CA 1
ATOM 636 C C . LEU A 1 84 ? 57.411 36.432 -50.489 1.00 47.84 84 LEU A C 1
ATOM 638 O O . LEU A 1 84 ? 56.519 35.764 -51.002 1.00 47.84 84 LEU A O 1
ATOM 642 N N . ASP A 1 85 ? 58.663 36.410 -50.954 1.00 45.56 85 ASP A N 1
ATOM 643 C CA . ASP A 1 85 ? 59.046 35.686 -52.177 1.00 45.56 85 ASP A CA 1
ATOM 644 C C . ASP A 1 85 ? 59.677 34.302 -51.923 1.00 45.56 85 ASP A C 1
ATOM 646 O O . ASP A 1 85 ? 60.050 33.606 -52.866 1.00 45.56 85 ASP A O 1
ATOM 650 N N . ARG A 1 86 ? 59.777 33.840 -50.665 1.00 45.59 86 ARG A N 1
ATOM 651 C CA . ARG A 1 86 ? 60.386 32.532 -50.325 1.00 45.59 86 ARG A CA 1
ATOM 652 C C . ARG A 1 86 ? 59.423 31.418 -49.912 1.00 45.59 86 ARG A C 1
ATOM 654 O O . ARG A 1 86 ? 59.875 30.327 -49.576 1.00 45.59 86 ARG A O 1
ATOM 661 N N . VAL A 1 87 ? 58.110 31.631 -50.005 1.00 44.00 87 VAL A N 1
ATOM 662 C CA . VAL A 1 87 ? 57.099 30.568 -49.784 1.00 44.00 87 VAL A CA 1
ATOM 663 C C . VAL A 1 87 ? 56.621 29.942 -51.107 1.00 44.00 87 VAL A C 1
ATOM 665 O O . VAL A 1 87 ? 55.641 29.205 -51.149 1.00 44.00 87 VAL A O 1
ATOM 668 N N . ALA A 1 88 ? 57.339 30.176 -52.207 1.00 51.06 88 ALA A N 1
ATOM 669 C CA . ALA A 1 88 ? 57.142 29.447 -53.451 1.00 51.06 88 ALA A CA 1
ATOM 670 C C . ALA A 1 88 ? 58.249 28.393 -53.626 1.00 51.06 88 ALA A C 1
ATOM 672 O O . ALA A 1 88 ? 59.428 28.727 -53.674 1.00 51.06 88 ALA A O 1
ATOM 673 N N . LEU A 1 89 ? 57.820 27.135 -53.786 1.00 47.38 89 LEU A N 1
ATOM 674 C CA . LEU A 1 89 ? 58.590 25.952 -54.207 1.00 47.38 89 LEU A CA 1
ATOM 675 C C . LEU A 1 89 ? 59.368 25.200 -53.110 1.00 47.38 89 LEU A C 1
ATOM 677 O O . LEU A 1 89 ? 60.594 25.137 -53.114 1.00 47.38 89 LEU A O 1
ATOM 681 N N . ALA A 1 90 ? 58.639 24.481 -52.252 1.00 38.44 90 ALA A N 1
ATOM 682 C CA . ALA A 1 90 ? 59.137 23.191 -51.771 1.00 38.44 90 ALA A CA 1
ATOM 683 C C . ALA A 1 90 ? 58.718 22.110 -52.793 1.00 38.44 90 ALA A C 1
ATOM 685 O O . ALA A 1 90 ? 57.518 21.972 -53.050 1.00 38.44 90 ALA A O 1
ATOM 686 N N . PRO A 1 91 ? 59.654 21.371 -53.418 1.00 40.84 91 PRO A N 1
ATOM 687 C CA . PRO A 1 91 ? 59.310 20.350 -54.398 1.00 40.84 91 PRO A CA 1
ATOM 688 C C . PRO A 1 91 ? 58.652 19.158 -53.697 1.00 40.84 91 PRO A C 1
ATOM 690 O O . PRO A 1 91 ? 59.187 18.602 -52.736 1.00 40.84 91 PRO A O 1
ATOM 693 N N . VAL A 1 92 ? 57.480 18.765 -54.195 1.00 44.75 92 VAL A N 1
ATOM 694 C CA . VAL A 1 92 ? 56.824 17.506 -53.839 1.00 44.75 92 VAL A CA 1
ATOM 695 C C . VAL A 1 92 ? 57.696 16.372 -54.375 1.00 44.75 92 VAL A C 1
ATOM 697 O O . VAL A 1 92 ? 57.739 16.118 -55.576 1.00 44.75 92 VAL A O 1
ATOM 700 N N . HIS A 1 93 ? 58.442 15.721 -53.485 1.00 41.62 93 HIS A N 1
ATOM 701 C CA . HIS A 1 93 ? 59.092 14.452 -53.783 1.00 41.62 93 HIS A CA 1
ATOM 702 C C . HIS A 1 93 ? 58.074 13.319 -53.613 1.00 41.62 93 HIS A C 1
ATOM 704 O O . HIS A 1 93 ? 57.806 12.876 -52.496 1.00 41.62 93 HIS A O 1
ATOM 710 N N . ASP A 1 94 ? 57.547 12.830 -54.734 1.00 45.78 94 ASP A N 1
ATOM 711 C CA . ASP A 1 94 ? 56.866 11.539 -54.813 1.00 45.78 94 ASP A CA 1
ATOM 712 C C . ASP A 1 94 ? 57.903 10.412 -54.682 1.00 45.78 94 ASP A C 1
ATOM 714 O O . ASP A 1 94 ? 58.552 10.011 -55.649 1.00 45.78 94 ASP A O 1
ATOM 718 N N . ALA A 1 95 ? 58.090 9.908 -53.460 1.00 42.41 95 ALA A N 1
ATOM 719 C CA . ALA A 1 95 ? 58.818 8.668 -53.209 1.00 42.41 95 ALA A CA 1
ATOM 720 C C . ALA A 1 95 ? 57.827 7.485 -53.131 1.00 42.41 95 ALA A C 1
ATOM 722 O O . ALA A 1 95 ? 56.868 7.538 -52.354 1.00 42.41 95 ALA A O 1
ATOM 723 N N . PRO A 1 96 ? 58.041 6.393 -53.890 1.00 48.00 96 PRO A N 1
ATOM 724 C CA . PRO A 1 96 ? 57.138 5.251 -53.914 1.00 48.00 96 PRO A CA 1
ATOM 725 C C . PRO A 1 96 ? 57.369 4.340 -52.696 1.00 48.00 96 PRO A C 1
ATOM 727 O O . PRO A 1 96 ? 58.496 3.964 -52.386 1.00 48.00 96 PRO A O 1
ATOM 730 N N . GLY A 1 97 ? 56.288 3.920 -52.029 1.00 50.53 97 GLY A N 1
ATOM 731 C CA . GLY A 1 97 ? 56.296 2.704 -51.198 1.00 50.53 97 GLY A CA 1
ATOM 732 C C . GLY A 1 97 ? 56.462 2.847 -49.679 1.00 50.53 97 GLY A C 1
ATOM 733 O O . GLY A 1 97 ? 56.622 1.834 -49.000 1.00 50.53 97 GLY A O 1
ATOM 734 N N . GLY A 1 98 ? 56.364 4.044 -49.101 1.00 39.25 98 GLY A N 1
ATOM 735 C CA . GLY A 1 98 ? 56.344 4.216 -47.643 1.00 39.25 98 GLY A CA 1
ATOM 736 C C . GLY A 1 98 ? 54.934 4.086 -47.066 1.00 39.25 98 GLY A C 1
ATOM 737 O O . GLY A 1 98 ? 54.196 5.065 -47.019 1.00 39.25 98 GLY A O 1
ATOM 738 N N . ARG A 1 99 ? 54.538 2.891 -46.609 1.00 47.00 99 ARG A N 1
ATOM 739 C CA . ARG A 1 99 ? 53.284 2.693 -45.860 1.00 47.00 99 ARG A CA 1
ATOM 740 C C . ARG A 1 99 ? 53.338 3.544 -44.581 1.00 47.00 99 ARG A C 1
ATOM 742 O O . ARG A 1 99 ? 53.998 3.169 -43.615 1.00 47.00 99 ARG A O 1
ATOM 749 N N . LEU A 1 100 ? 52.662 4.694 -44.581 1.00 50.03 100 LEU A N 1
ATOM 750 C CA . LEU A 1 100 ? 52.451 5.514 -43.390 1.00 50.03 100 LEU A CA 1
ATOM 751 C C . LEU A 1 100 ? 51.595 4.709 -42.409 1.00 50.03 100 LEU A C 1
ATOM 753 O O . LEU A 1 100 ? 50.368 4.695 -42.486 1.00 50.03 100 LEU A O 1
ATOM 757 N N . VAL A 1 101 ? 52.249 3.994 -41.495 1.00 55.06 101 VAL A N 1
ATOM 758 C CA . VAL A 1 101 ? 51.582 3.390 -40.345 1.00 55.06 101 VAL A CA 1
ATOM 759 C C . VAL A 1 101 ? 51.155 4.545 -39.449 1.00 55.06 101 VAL A C 1
ATOM 761 O O . VAL A 1 101 ? 51.938 5.054 -38.646 1.00 55.06 101 VAL A O 1
ATOM 764 N N . ALA A 1 102 ? 49.911 4.989 -39.623 1.00 50.84 102 ALA A N 1
ATOM 765 C CA . ALA A 1 102 ? 49.247 5.870 -38.681 1.00 50.84 102 ALA A CA 1
ATOM 766 C C . ALA A 1 102 ? 49.333 5.205 -37.303 1.00 50.84 102 ALA A C 1
ATOM 768 O O . ALA A 1 102 ? 48.682 4.190 -37.054 1.00 50.84 102 ALA A O 1
ATOM 769 N N . ARG A 1 103 ? 50.184 5.729 -36.414 1.00 51.56 103 ARG A N 1
ATOM 770 C CA . ARG A 1 103 ? 50.198 5.296 -35.016 1.00 51.56 103 ARG A CA 1
ATOM 771 C C . ARG A 1 103 ? 48.810 5.604 -34.456 1.00 51.56 103 ARG A C 1
ATOM 773 O O . ARG A 1 103 ? 48.456 6.784 -34.402 1.00 51.56 103 ARG A O 1
ATOM 780 N N . PRO A 1 104 ? 48.017 4.600 -34.044 1.00 50.69 104 PRO A N 1
ATOM 781 C CA . PRO A 1 104 ? 46.744 4.884 -33.420 1.00 50.69 104 PRO A CA 1
ATOM 782 C C . PRO A 1 104 ? 47.062 5.607 -32.116 1.00 50.69 104 PRO A C 1
ATOM 784 O O . PRO A 1 104 ? 47.641 5.037 -31.190 1.00 50.69 104 PRO A O 1
ATOM 787 N N . HIS A 1 105 ? 46.719 6.890 -32.040 1.00 52.72 105 HIS A N 1
ATOM 788 C CA . HIS A 1 105 ? 46.615 7.558 -30.758 1.00 52.72 105 HIS A CA 1
ATOM 789 C C . HIS A 1 105 ? 45.497 6.853 -29.988 1.00 52.72 105 HIS A C 1
ATOM 791 O O . HIS A 1 105 ? 44.323 7.196 -30.119 1.00 52.72 105 HIS A O 1
ATOM 797 N N . HIS A 1 106 ? 45.859 5.845 -29.192 1.00 49.97 106 HIS A N 1
ATOM 798 C CA . HIS A 1 106 ? 45.009 5.307 -28.143 1.00 49.97 106 HIS A CA 1
ATOM 799 C C . HIS A 1 106 ? 44.752 6.433 -27.138 1.00 49.97 106 HIS A C 1
ATOM 801 O O . HIS A 1 106 ? 45.442 6.567 -26.126 1.00 49.97 106 HIS A O 1
ATOM 807 N N . ARG A 1 107 ? 43.742 7.268 -27.414 1.00 53.03 107 ARG A N 1
ATOM 808 C CA . ARG A 1 107 ? 43.044 7.999 -26.361 1.00 53.03 107 ARG A CA 1
ATOM 809 C C . ARG A 1 107 ? 42.539 6.924 -25.411 1.00 53.03 107 ARG A C 1
ATOM 811 O O . ARG A 1 107 ? 41.611 6.195 -25.751 1.00 53.03 107 ARG A O 1
ATOM 818 N N . ARG A 1 108 ? 43.197 6.779 -24.254 1.00 50.75 108 ARG A N 1
ATOM 819 C CA . ARG A 1 108 ? 42.669 5.959 -23.161 1.00 50.75 108 ARG A CA 1
ATOM 820 C C . ARG A 1 108 ? 41.210 6.379 -22.983 1.00 50.75 108 ARG A C 1
ATOM 822 O O . ARG A 1 108 ? 40.984 7.589 -22.876 1.00 50.75 108 ARG A O 1
ATOM 829 N N . PRO A 1 109 ? 40.239 5.449 -23.007 1.00 54.41 109 PRO A N 1
ATOM 830 C CA . PRO A 1 109 ? 38.853 5.814 -22.791 1.00 54.41 109 PRO A CA 1
ATOM 831 C C . PRO A 1 109 ? 38.810 6.541 -21.454 1.00 54.41 109 PRO A C 1
ATOM 833 O O . PRO A 1 109 ? 39.206 5.997 -20.419 1.00 54.41 109 PRO A O 1
ATOM 836 N N . ARG A 1 110 ? 38.445 7.822 -21.497 1.00 52.31 110 ARG A N 1
ATOM 837 C CA . ARG A 1 110 ? 38.172 8.596 -20.296 1.00 52.31 110 ARG A CA 1
ATOM 838 C C . ARG A 1 110 ? 37.043 7.826 -19.622 1.00 52.31 110 ARG A C 1
ATOM 840 O O . ARG A 1 110 ? 35.961 7.748 -20.190 1.00 52.31 110 ARG A O 1
ATOM 847 N N . LYS A 1 111 ? 37.342 7.150 -18.506 1.00 53.75 111 LYS A N 1
ATOM 848 C CA . LYS A 1 111 ? 36.339 6.437 -17.711 1.00 53.75 111 LYS A CA 1
ATOM 849 C C . LYS A 1 111 ? 35.349 7.494 -17.251 1.00 53.75 111 LYS A C 1
ATOM 851 O O . LYS A 1 111 ? 35.636 8.222 -16.304 1.00 53.75 111 LYS A O 1
ATOM 856 N N . ASP A 1 112 ? 34.262 7.648 -17.992 1.00 59.06 112 ASP A N 1
ATOM 857 C CA . ASP A 1 112 ? 33.193 8.547 -17.606 1.00 59.06 112 ASP A CA 1
ATOM 858 C C . ASP A 1 112 ? 32.588 7.956 -16.324 1.00 59.06 112 ASP A C 1
ATOM 860 O O . ASP A 1 112 ? 32.210 6.782 -16.330 1.00 59.06 112 ASP A O 1
ATOM 864 N N . PRO A 1 113 ? 32.555 8.684 -15.195 1.00 59.44 113 PRO A N 1
ATOM 865 C CA . PRO A 1 113 ? 32.070 8.135 -13.927 1.00 59.44 113 PRO A CA 1
ATOM 866 C C . PRO A 1 113 ? 30.639 7.580 -14.014 1.00 59.44 113 PRO A C 1
ATOM 868 O O . PRO A 1 113 ? 30.293 6.663 -13.277 1.00 59.44 113 PRO A O 1
ATOM 871 N N . SER A 1 114 ? 29.834 8.092 -14.946 1.00 59.12 114 SER A N 1
ATOM 872 C CA . SER A 1 114 ? 28.495 7.610 -15.299 1.00 59.12 114 SER A CA 1
ATOM 873 C C . SER A 1 114 ? 28.471 6.164 -15.810 1.00 59.12 114 SER A C 1
ATOM 875 O O . SER A 1 114 ? 27.607 5.388 -15.407 1.00 59.12 114 SER A O 1
ATOM 877 N N . LEU A 1 115 ? 29.463 5.759 -16.611 1.00 59.78 115 LEU A N 1
ATOM 878 C CA . LEU A 1 115 ? 29.577 4.397 -17.153 1.00 59.78 115 LEU A CA 1
ATOM 879 C C . LEU A 1 115 ? 29.850 3.339 -16.072 1.00 59.78 115 LEU A C 1
ATOM 881 O O . LEU A 1 115 ? 29.499 2.178 -16.252 1.00 59.78 115 LEU A O 1
ATOM 885 N N . TYR A 1 116 ? 30.461 3.717 -14.944 1.00 63.62 116 TYR A N 1
ATOM 886 C CA . TYR A 1 116 ? 30.652 2.793 -13.819 1.00 63.62 116 TYR A CA 1
ATOM 887 C C . TYR A 1 116 ? 29.320 2.456 -13.139 1.00 63.62 116 TYR A C 1
ATOM 889 O O . TYR A 1 116 ? 29.085 1.309 -12.769 1.00 63.62 116 TYR A O 1
ATOM 897 N N . TRP A 1 117 ? 28.443 3.448 -12.990 1.00 60.25 117 TRP A N 1
ATOM 898 C CA . TRP A 1 117 ? 27.175 3.285 -12.286 1.00 60.25 117 TRP A CA 1
ATOM 899 C C . TRP A 1 117 ? 26.099 2.601 -13.122 1.00 60.25 117 TRP A C 1
ATOM 901 O O . TRP A 1 117 ? 25.327 1.836 -12.550 1.00 60.25 117 TRP A O 1
ATOM 911 N N . ALA A 1 118 ? 26.089 2.818 -14.440 1.00 63.34 118 ALA A N 1
ATOM 912 C CA . ALA A 1 118 ? 25.281 2.029 -15.371 1.00 63.34 118 ALA A CA 1
ATOM 913 C C . ALA A 1 118 ? 25.524 0.523 -15.151 1.00 63.34 118 ALA A C 1
ATOM 915 O O . ALA A 1 118 ? 24.613 -0.203 -14.767 1.00 63.34 118 ALA A O 1
ATOM 916 N N . GLY A 1 119 ? 26.793 0.098 -15.165 1.00 64.88 119 GLY A N 1
ATOM 917 C CA . GLY A 1 119 ? 27.153 -1.306 -14.941 1.00 64.88 119 GLY A CA 1
ATOM 918 C C . GLY A 1 119 ? 26.893 -1.843 -13.524 1.00 64.88 119 GLY A C 1
ATOM 919 O O . GLY A 1 119 ? 26.816 -3.057 -13.341 1.00 64.88 119 GLY A O 1
ATOM 920 N N . VAL A 1 120 ? 26.766 -0.985 -12.504 1.00 65.44 120 VAL A N 1
ATOM 921 C CA . VAL A 1 120 ? 26.333 -1.409 -11.155 1.00 65.44 120 VAL A CA 1
ATOM 922 C C . VAL A 1 120 ? 24.830 -1.665 -11.135 1.00 65.44 120 VAL A C 1
ATOM 924 O O . VAL A 1 120 ? 24.394 -2.650 -10.543 1.00 65.44 120 VAL A O 1
ATOM 927 N N . LEU A 1 121 ? 24.049 -0.793 -11.770 1.00 65.38 121 LEU A N 1
ATOM 928 C CA . LEU A 1 121 ? 22.600 -0.924 -11.826 1.00 65.38 121 LEU A CA 1
ATOM 929 C C . LEU A 1 121 ? 22.187 -2.115 -12.694 1.00 65.38 121 LEU A C 1
ATOM 931 O O . LEU A 1 121 ? 21.372 -2.906 -12.232 1.00 65.38 121 LEU A O 1
ATOM 935 N N . ASP A 1 122 ? 22.835 -2.314 -13.845 1.00 70.00 122 ASP A N 1
ATOM 936 C CA . ASP A 1 122 ? 22.669 -3.516 -14.672 1.00 70.00 122 ASP A CA 1
ATOM 937 C C . ASP A 1 122 ? 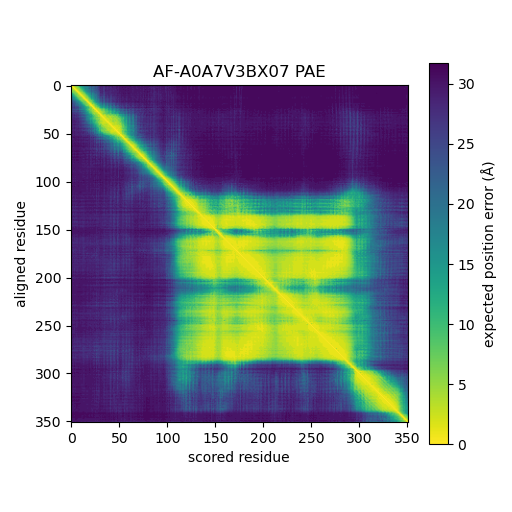22.934 -4.780 -13.845 1.00 70.00 122 ASP A C 1
ATOM 939 O O . ASP A 1 122 ? 22.115 -5.686 -13.806 1.00 70.00 122 ASP A O 1
ATOM 943 N N . ARG A 1 123 ? 24.018 -4.803 -13.058 1.00 69.94 123 ARG A N 1
ATOM 944 C CA . ARG A 1 123 ? 24.355 -5.957 -12.210 1.00 69.94 123 ARG A CA 1
ATOM 945 C C . ARG A 1 123 ? 23.339 -6.202 -11.087 1.00 69.94 123 ARG A C 1
ATOM 947 O O . ARG A 1 123 ? 23.139 -7.347 -10.690 1.00 69.94 123 ARG A O 1
ATOM 954 N N . ILE A 1 124 ? 22.720 -5.149 -10.550 1.00 67.25 124 ILE A N 1
ATOM 955 C CA . ILE A 1 124 ? 21.639 -5.264 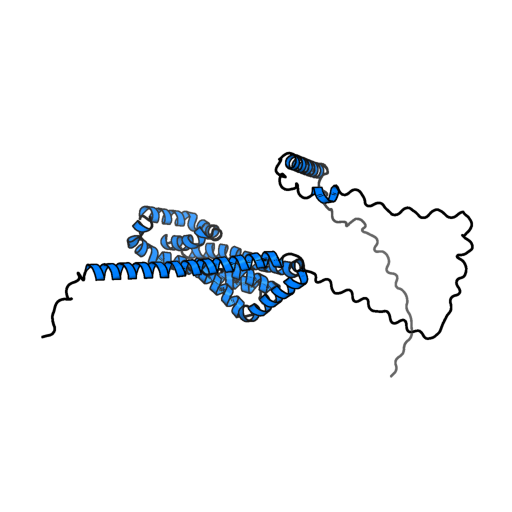-9.557 1.00 67.25 124 ILE A CA 1
ATOM 956 C C . ILE A 1 124 ? 20.360 -5.779 -10.221 1.00 67.25 124 ILE A C 1
ATOM 958 O O . ILE A 1 124 ? 19.699 -6.642 -9.647 1.00 67.25 124 ILE A O 1
ATOM 962 N N . ILE A 1 125 ? 20.019 -5.268 -11.406 1.00 70.19 125 ILE A N 1
ATOM 963 C CA . ILE A 1 125 ? 18.866 -5.723 -12.186 1.00 70.19 125 ILE A CA 1
ATOM 964 C C . ILE A 1 125 ? 19.055 -7.191 -12.564 1.00 70.19 125 ILE A C 1
ATOM 966 O O . ILE A 1 125 ? 18.185 -7.989 -12.249 1.00 70.19 125 ILE A O 1
ATOM 970 N N . ASP A 1 126 ? 20.211 -7.579 -13.098 1.00 73.44 126 ASP A N 1
ATOM 971 C CA . ASP A 1 126 ? 20.538 -8.968 -13.444 1.00 73.44 126 ASP A CA 1
ATOM 972 C C . ASP A 1 126 ? 20.504 -9.900 -12.225 1.00 73.44 126 ASP A C 1
ATOM 974 O O . ASP A 1 126 ? 20.101 -11.057 -12.326 1.00 73.44 126 ASP A O 1
ATOM 978 N N . PHE A 1 127 ? 20.910 -9.410 -11.050 1.00 69.69 127 PHE A N 1
ATOM 979 C CA . PHE A 1 127 ? 20.824 -10.177 -9.807 1.00 69.69 127 PHE A CA 1
ATOM 980 C C . PHE A 1 127 ? 19.377 -10.354 -9.325 1.00 69.69 127 PHE A C 1
ATOM 982 O O . PHE A 1 127 ? 19.034 -11.399 -8.771 1.00 69.69 127 PHE A O 1
ATOM 989 N N . LEU A 1 128 ? 18.533 -9.336 -9.504 1.00 66.62 128 LEU A N 1
ATOM 990 C CA . LEU A 1 128 ? 17.141 -9.327 -9.056 1.00 66.62 128 LEU A CA 1
ATOM 991 C C . LEU A 1 128 ? 16.176 -9.951 -10.072 1.00 66.62 128 LEU A C 1
ATOM 993 O O . LEU A 1 128 ? 15.144 -10.477 -9.656 1.00 66.62 128 LEU A O 1
ATOM 997 N N . ALA A 1 129 ? 16.501 -9.932 -11.364 1.00 69.56 129 ALA A N 1
ATOM 998 C CA . ALA A 1 129 ? 15.668 -10.431 -12.453 1.00 69.56 129 ALA A CA 1
ATOM 999 C C . ALA A 1 129 ? 15.194 -11.878 -12.223 1.00 69.56 129 ALA A C 1
ATOM 1001 O O . ALA A 1 129 ? 13.988 -12.091 -12.268 1.00 69.56 129 ALA A O 1
ATOM 1002 N N . PRO A 1 130 ? 16.031 -12.846 -11.794 1.00 73.81 130 PRO A N 1
ATOM 1003 C CA . PRO A 1 130 ? 15.563 -14.205 -11.502 1.00 73.81 130 PRO A CA 1
ATOM 1004 C C . PRO A 1 130 ? 14.456 -14.280 -10.438 1.00 73.81 130 PRO A C 1
ATOM 1006 O O . PRO A 1 130 ? 13.669 -15.226 -10.427 1.00 73.81 130 PRO A O 1
ATOM 1009 N N . TYR A 1 131 ? 14.399 -13.300 -9.532 1.00 71.00 131 TYR A N 1
ATOM 1010 C CA . TYR A 1 131 ? 13.415 -13.228 -8.450 1.00 71.00 131 TYR A CA 1
ATOM 1011 C C . TYR A 1 131 ? 12.207 -12.346 -8.797 1.00 71.00 131 TYR A C 1
ATOM 1013 O O . TYR A 1 131 ? 11.133 -12.539 -8.229 1.00 71.00 131 TYR A O 1
ATOM 1021 N N . LEU A 1 132 ? 12.374 -11.374 -9.700 1.00 72.31 132 LEU A N 1
ATOM 1022 C CA . LEU A 1 132 ? 11.358 -10.384 -10.082 1.00 72.31 132 LEU A CA 1
ATOM 1023 C C . LEU A 1 132 ? 10.789 -10.586 -11.493 1.00 72.31 132 LEU A C 1
ATOM 1025 O O . LEU A 1 132 ? 9.862 -9.872 -11.875 1.00 72.31 132 LEU A O 1
ATOM 1029 N N . ASP A 1 133 ? 11.284 -11.564 -12.245 1.00 76.94 133 ASP A N 1
ATOM 1030 C CA . ASP A 1 133 ? 10.732 -11.957 -13.535 1.00 76.94 133 ASP A CA 1
ATOM 1031 C C . ASP A 1 133 ? 9.374 -12.644 -13.385 1.00 76.94 133 ASP A C 1
ATOM 1033 O O . ASP A 1 133 ? 8.933 -13.057 -12.304 1.00 76.94 133 ASP A O 1
ATOM 1037 N N . VAL A 1 134 ? 8.674 -12.759 -14.510 1.00 83.25 134 VAL A N 1
ATOM 1038 C CA . VAL A 1 134 ? 7.400 -13.469 -14.587 1.00 83.25 134 VAL A CA 1
ATOM 1039 C C . VAL A 1 134 ? 7.593 -14.937 -14.168 1.00 83.25 134 VAL A C 1
ATOM 1041 O O . VAL A 1 134 ? 8.492 -15.599 -14.685 1.00 83.25 134 VAL A O 1
ATOM 1044 N N . PRO A 1 135 ? 6.735 -15.498 -13.291 1.00 86.62 135 PRO A N 1
ATOM 1045 C CA . PRO A 1 135 ? 5.554 -14.891 -12.662 1.00 86.62 135 PRO A CA 1
ATOM 1046 C C . PRO A 1 135 ? 5.811 -14.259 -11.282 1.00 86.62 135 PRO A C 1
ATOM 1048 O O . PRO A 1 135 ? 4.921 -13.603 -10.735 1.00 86.62 135 PRO A O 1
ATOM 1051 N N . TRP A 1 136 ? 6.993 -14.466 -10.703 1.00 82.00 136 TRP A N 1
ATOM 1052 C CA . TRP A 1 136 ? 7.310 -14.127 -9.316 1.00 82.00 136 TRP A CA 1
ATOM 1053 C C . TRP A 1 136 ? 7.235 -12.631 -9.026 1.00 82.00 136 TRP A C 1
ATOM 1055 O O . TRP A 1 136 ? 6.704 -12.265 -7.978 1.00 82.00 136 TRP A O 1
ATOM 1065 N N . GLY A 1 137 ? 7.628 -11.769 -9.968 1.00 83.38 137 GLY A N 1
ATOM 1066 C CA . GLY A 1 137 ? 7.486 -10.317 -9.821 1.00 83.38 137 GLY A CA 1
ATOM 1067 C C . GLY A 1 137 ? 6.053 -9.881 -9.515 1.00 83.38 137 GLY A C 1
ATOM 1068 O O . GLY A 1 137 ? 5.821 -9.107 -8.588 1.00 83.38 137 GLY A O 1
ATOM 1069 N N . TYR A 1 138 ? 5.064 -10.439 -10.220 1.00 91.62 138 TYR A N 1
ATOM 1070 C CA . TYR A 1 138 ? 3.653 -10.119 -9.975 1.00 91.62 138 TYR A CA 1
ATOM 1071 C C . TYR A 1 138 ? 3.162 -10.639 -8.623 1.00 91.62 138 TYR A C 1
ATOM 1073 O O . TYR A 1 138 ? 2.413 -9.947 -7.933 1.00 91.62 138 TYR A O 1
ATOM 1081 N N . ILE A 1 139 ? 3.585 -11.848 -8.244 1.00 90.06 139 ILE A N 1
ATOM 1082 C CA . ILE A 1 139 ? 3.215 -12.462 -6.963 1.00 90.06 139 ILE A CA 1
ATOM 1083 C C . ILE A 1 139 ? 3.797 -11.648 -5.809 1.00 90.06 139 ILE A C 1
ATOM 1085 O O . ILE A 1 139 ? 3.078 -11.351 -4.860 1.00 90.06 139 ILE A O 1
ATOM 1089 N N . ILE A 1 140 ? 5.068 -11.251 -5.903 1.00 87.00 140 ILE A N 1
ATOM 1090 C CA . ILE A 1 140 ? 5.748 -10.443 -4.888 1.00 87.00 140 ILE A CA 1
ATOM 1091 C C . ILE A 1 140 ? 5.059 -9.091 -4.744 1.00 87.00 140 ILE A C 1
ATOM 1093 O O . ILE A 1 140 ? 4.758 -8.707 -3.619 1.00 87.00 140 ILE A O 1
ATOM 1097 N N . VAL A 1 141 ? 4.754 -8.400 -5.848 1.00 89.81 141 VAL A N 1
ATOM 1098 C CA . VAL A 1 141 ? 4.024 -7.124 -5.799 1.00 89.81 141 VAL A CA 1
ATOM 1099 C C . VAL A 1 141 ? 2.665 -7.314 -5.129 1.00 89.81 141 VAL A C 1
ATOM 1101 O O . VAL A 1 141 ? 2.382 -6.657 -4.131 1.00 89.81 141 VAL A O 1
ATOM 1104 N N . GLY A 1 142 ? 1.845 -8.249 -5.617 1.00 93.12 142 GLY A N 1
ATOM 1105 C CA . GLY A 1 142 ? 0.502 -8.469 -5.079 1.00 93.12 142 GLY A CA 1
ATOM 1106 C C . GLY A 1 142 ? 0.505 -8.884 -3.605 1.00 93.12 142 GLY A C 1
ATOM 1107 O O . GLY A 1 142 ? -0.265 -8.342 -2.811 1.00 93.12 142 GLY A O 1
ATOM 1108 N N . LEU A 1 143 ? 1.393 -9.805 -3.218 1.00 90.00 143 LEU A N 1
ATOM 1109 C CA . LEU A 1 143 ? 1.514 -10.276 -1.839 1.00 90.00 143 LEU A CA 1
ATOM 1110 C C . LEU A 1 143 ? 2.072 -9.190 -0.922 1.00 90.00 143 LEU A C 1
ATOM 1112 O O . LEU A 1 143 ? 1.584 -9.033 0.193 1.00 90.00 143 LEU A O 1
ATOM 1116 N N . ALA A 1 144 ? 3.067 -8.428 -1.371 1.00 88.06 144 ALA A N 1
ATOM 1117 C CA . ALA A 1 144 ? 3.629 -7.357 -0.568 1.00 88.06 144 ALA A CA 1
ATOM 1118 C C . ALA A 1 144 ? 2.618 -6.240 -0.332 1.00 88.06 144 ALA A C 1
ATOM 1120 O O . ALA A 1 144 ? 2.480 -5.791 0.802 1.00 88.06 144 ALA A O 1
ATOM 1121 N N . THR A 1 145 ? 1.865 -5.842 -1.362 1.00 92.12 145 THR A N 1
ATOM 1122 C CA . THR A 1 145 ? 0.775 -4.876 -1.203 1.00 92.12 145 THR A CA 1
ATOM 1123 C C . THR A 1 145 ? -0.325 -5.427 -0.296 1.00 92.12 145 THR A C 1
ATOM 1125 O O . THR A 1 145 ? -0.799 -4.723 0.588 1.00 92.12 145 THR A O 1
ATOM 1128 N N . PHE A 1 146 ? -0.699 -6.702 -0.442 1.00 92.75 146 PHE A N 1
ATOM 1129 C CA . PHE A 1 146 ? -1.653 -7.344 0.466 1.00 92.75 146 PHE A CA 1
ATOM 1130 C C . PHE A 1 146 ? -1.187 -7.300 1.921 1.00 92.75 146 PHE A C 1
ATOM 1132 O O . PHE A 1 146 ? -1.947 -6.893 2.799 1.00 92.75 146 PHE A O 1
ATOM 1139 N N . LEU A 1 147 ? 0.058 -7.700 2.179 1.00 88.62 147 LEU A N 1
ATOM 1140 C CA . LEU A 1 147 ? 0.623 -7.709 3.522 1.00 88.62 147 LEU A CA 1
ATOM 1141 C C . LEU A 1 147 ? 0.735 -6.291 4.077 1.00 88.62 147 LEU A C 1
ATOM 1143 O O . LEU A 1 147 ? 0.393 -6.078 5.238 1.00 88.62 147 LEU A O 1
ATOM 1147 N N . GLU A 1 148 ? 1.137 -5.320 3.262 1.00 86.25 148 GLU A N 1
ATOM 1148 C CA . GLU A 1 148 ? 1.237 -3.933 3.702 1.00 86.25 148 GLU A CA 1
ATOM 1149 C C . GLU A 1 148 ? -0.110 -3.374 4.164 1.00 86.25 148 GLU A C 1
ATOM 1151 O O . GLU A 1 148 ? -0.219 -2.781 5.239 1.00 86.25 148 GLU A O 1
ATOM 1156 N N . ASN A 1 149 ? -1.143 -3.612 3.362 1.00 86.94 149 ASN A N 1
ATOM 1157 C CA . ASN A 1 149 ? -2.502 -3.154 3.614 1.00 86.94 149 ASN A CA 1
ATOM 1158 C C . ASN A 1 149 ? -3.243 -3.993 4.671 1.00 86.94 149 ASN A C 1
ATOM 1160 O O . ASN A 1 149 ? -4.277 -3.571 5.192 1.00 86.94 149 ASN A O 1
ATOM 1164 N N . SER A 1 150 ? -2.731 -5.178 5.009 1.00 84.56 150 SER A N 1
ATOM 1165 C CA . SER A 1 150 ? -3.293 -6.033 6.055 1.00 84.56 150 SER A CA 1
ATOM 1166 C C . SER A 1 150 ? -2.947 -5.549 7.472 1.00 84.56 150 SER A C 1
ATOM 1168 O O . SER A 1 150 ? -2.091 -4.689 7.685 1.00 84.56 150 SER A O 1
ATOM 1170 N N . VAL A 1 151 ? -3.625 -6.110 8.480 1.00 68.88 151 VAL A N 1
ATOM 1171 C CA . VAL A 1 151 ? -3.523 -5.670 9.882 1.00 68.88 151 VAL A CA 1
ATOM 1172 C C . VAL A 1 151 ? -2.082 -5.757 10.403 1.00 68.88 151 VAL A C 1
ATOM 1174 O O . VAL A 1 151 ? -1.590 -6.830 10.734 1.00 68.88 151 VAL A O 1
ATOM 1177 N N . GLY A 1 152 ? -1.420 -4.601 10.512 1.00 60.62 152 GLY A N 1
ATOM 1178 C CA . GLY A 1 152 ? -0.130 -4.424 11.191 1.00 60.62 152 GLY A CA 1
ATOM 1179 C C . GLY A 1 152 ? 1.114 -4.896 10.428 1.00 60.62 152 GLY A C 1
ATOM 1180 O O . GLY A 1 152 ? 2.223 -4.541 10.826 1.00 60.62 152 GLY A O 1
ATOM 1181 N N . ALA A 1 153 ? 0.970 -5.634 9.324 1.00 59.44 153 ALA A N 1
ATOM 1182 C CA . ALA A 1 153 ? 2.109 -6.143 8.555 1.00 59.44 153 ALA A CA 1
ATOM 1183 C C . ALA A 1 153 ? 2.778 -5.081 7.651 1.00 59.44 153 ALA A C 1
ATOM 1185 O O . ALA A 1 153 ? 3.960 -5.222 7.328 1.00 59.44 153 ALA A O 1
ATOM 1186 N N . GLY A 1 154 ? 2.105 -3.964 7.347 1.00 57.44 154 GLY A N 1
ATOM 1187 C CA . GLY A 1 154 ? 2.700 -2.832 6.616 1.00 57.44 154 GLY A CA 1
ATOM 1188 C C . GLY A 1 154 ? 3.805 -2.067 7.321 1.00 57.44 154 GLY A C 1
ATOM 1189 O O . GLY A 1 154 ? 4.552 -1.353 6.668 1.00 57.44 154 GLY A O 1
ATOM 1190 N N . VAL A 1 155 ? 4.009 -2.275 8.624 1.00 58.59 155 VAL A N 1
ATOM 1191 C CA . VAL A 1 155 ? 5.211 -1.754 9.300 1.00 58.59 155 VAL A CA 1
ATOM 1192 C C . VAL A 1 155 ? 6.474 -2.501 8.843 1.00 58.59 155 VAL A C 1
ATOM 1194 O O . VAL A 1 155 ? 7.579 -1.976 8.945 1.00 58.59 155 VAL A O 1
ATOM 1197 N N . ILE A 1 156 ? 6.328 -3.732 8.342 1.00 62.66 156 ILE A N 1
ATOM 1198 C CA . ILE A 1 156 ? 7.449 -4.621 8.012 1.00 62.66 156 ILE A CA 1
ATOM 1199 C C . ILE A 1 156 ? 7.648 -4.740 6.497 1.00 62.66 156 ILE A C 1
ATOM 1201 O O . ILE A 1 156 ? 8.783 -4.920 6.052 1.00 62.66 156 ILE A O 1
ATOM 1205 N N . VAL A 1 157 ? 6.569 -4.664 5.714 1.00 73.31 157 VAL A N 1
ATOM 1206 C CA . VAL A 1 157 ? 6.590 -4.940 4.273 1.00 73.31 157 VAL A CA 1
ATOM 1207 C C . VAL A 1 157 ? 6.446 -3.641 3.469 1.00 73.31 157 VAL A C 1
ATOM 1209 O O . VAL A 1 157 ? 5.389 -3.018 3.536 1.00 73.31 157 VAL A O 1
ATOM 1212 N N . PRO A 1 158 ? 7.461 -3.237 2.679 1.00 78.19 158 PRO A N 1
ATOM 1213 C CA . PRO A 1 158 ? 7.409 -2.030 1.856 1.00 78.19 158 PRO A CA 1
ATOM 1214 C C . PRO A 1 158 ? 6.674 -2.300 0.529 1.00 78.19 158 PRO A C 1
ATOM 1216 O O . PRO A 1 158 ? 7.287 -2.333 -0.543 1.00 78.19 158 PRO A O 1
ATOM 1219 N N . GLY A 1 159 ? 5.365 -2.546 0.583 1.00 81.88 159 GLY A N 1
ATOM 1220 C CA . GLY A 1 159 ? 4.560 -2.857 -0.603 1.00 81.88 159 GLY A CA 1
ATOM 1221 C C . GLY A 1 159 ? 4.513 -1.703 -1.614 1.00 81.88 159 GLY A C 1
ATOM 1222 O O . GLY A 1 159 ? 4.673 -1.949 -2.806 1.00 81.88 159 GLY A O 1
ATOM 1223 N N . GLU A 1 160 ? 4.410 -0.449 -1.167 1.00 88.38 160 GLU A N 1
ATOM 1224 C CA . GLU A 1 160 ? 4.428 0.747 -2.020 1.00 88.38 160 GLU A CA 1
ATOM 1225 C C . GLU A 1 160 ? 5.705 0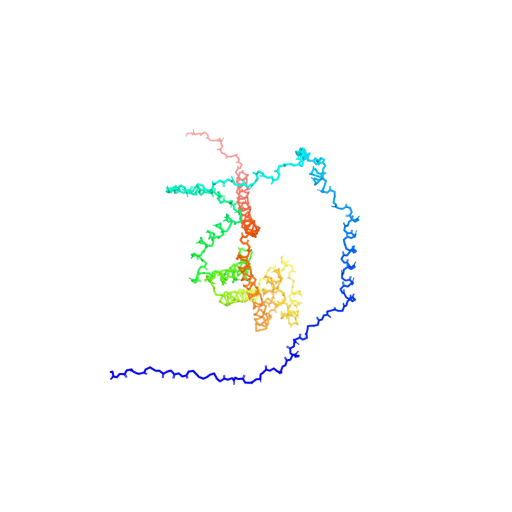.814 -2.865 1.00 88.38 160 GLU A C 1
ATOM 1227 O O . GLU A 1 160 ? 5.657 1.013 -4.082 1.00 88.38 160 GLU A O 1
ATOM 1232 N N . THR A 1 161 ? 6.854 0.563 -2.233 1.00 86.38 161 THR A N 1
ATOM 1233 C CA . THR A 1 161 ? 8.145 0.510 -2.923 1.00 86.38 161 THR A CA 1
ATOM 1234 C C . THR A 1 161 ? 8.162 -0.602 -3.967 1.00 86.38 161 THR A C 1
ATOM 1236 O O . THR A 1 161 ? 8.633 -0.381 -5.080 1.00 86.38 161 THR A O 1
ATOM 1239 N N . LEU A 1 162 ? 7.612 -1.777 -3.652 1.00 88.56 162 LEU A N 1
ATOM 1240 C CA . LEU A 1 162 ? 7.566 -2.903 -4.585 1.00 88.56 162 LEU A CA 1
ATOM 1241 C C . LEU A 1 162 ? 6.634 -2.653 -5.775 1.00 88.56 162 LEU A C 1
ATOM 1243 O O . LEU A 1 162 ? 6.967 -3.067 -6.881 1.00 88.56 162 LEU A O 1
ATOM 1247 N N . VAL A 1 163 ? 5.529 -1.924 -5.602 1.00 93.50 163 VAL A N 1
ATOM 1248 C CA . VAL A 1 163 ? 4.670 -1.501 -6.724 1.00 93.50 163 VAL A CA 1
ATOM 1249 C C . VAL A 1 163 ? 5.427 -0.553 -7.663 1.00 93.50 163 VAL A C 1
ATOM 1251 O O . VAL A 1 163 ? 5.385 -0.732 -8.881 1.00 93.50 163 VAL A O 1
ATOM 1254 N N . ILE A 1 164 ? 6.175 0.412 -7.114 1.00 91.50 164 ILE A N 1
ATOM 1255 C CA . ILE A 1 164 ? 7.019 1.324 -7.907 1.00 91.50 164 ILE A CA 1
ATOM 1256 C C . ILE A 1 164 ? 8.120 0.538 -8.639 1.00 91.50 164 ILE A C 1
ATOM 1258 O O . ILE A 1 164 ? 8.327 0.741 -9.836 1.00 91.50 164 ILE A O 1
ATOM 1262 N N . VAL A 1 165 ? 8.797 -0.392 -7.958 1.00 86.56 165 VAL A N 1
ATOM 1263 C CA . VAL A 1 165 ? 9.808 -1.269 -8.577 1.00 86.56 165 VAL A CA 1
ATOM 1264 C C . VAL A 1 165 ? 9.181 -2.131 -9.674 1.00 86.56 165 VAL A C 1
ATOM 1266 O O . VAL A 1 165 ? 9.743 -2.228 -10.759 1.00 86.56 165 VAL A O 1
ATOM 1269 N N . GLY A 1 166 ? 7.990 -2.690 -9.454 1.00 89.81 166 GLY A N 1
ATOM 1270 C CA . GLY A 1 166 ? 7.253 -3.439 -10.472 1.00 89.81 166 GLY A CA 1
ATOM 1271 C C . GLY A 1 166 ? 6.935 -2.586 -11.704 1.00 89.81 166 GLY A C 1
ATOM 1272 O O . GLY A 1 166 ? 7.106 -3.042 -12.832 1.00 89.81 166 GLY A O 1
ATOM 1273 N N . GLY A 1 167 ? 6.547 -1.323 -11.505 1.00 92.69 167 GLY A N 1
ATOM 1274 C CA . GLY A 1 167 ? 6.356 -0.353 -12.584 1.00 92.69 167 GLY A CA 1
ATOM 1275 C C . GLY A 1 167 ? 7.644 -0.061 -13.361 1.00 92.69 167 GLY A C 1
ATOM 1276 O O . GLY A 1 167 ? 7.624 -0.017 -14.591 1.00 92.69 167 GLY A O 1
ATOM 1277 N N . PHE A 1 168 ? 8.772 0.077 -12.661 1.00 89.69 168 PHE A N 1
ATOM 1278 C CA . PHE A 1 168 ? 10.094 0.229 -13.276 1.00 89.69 168 PHE A CA 1
ATOM 1279 C C . PHE A 1 168 ? 10.463 -1.002 -14.116 1.00 89.69 168 PHE A C 1
ATOM 1281 O O . PHE A 1 168 ? 10.808 -0.860 -15.287 1.00 89.69 168 PHE A O 1
ATOM 1288 N N . TYR A 1 169 ? 10.302 -2.209 -13.562 1.00 86.81 169 TYR A N 1
ATOM 1289 C CA . TYR A 1 169 ? 10.541 -3.476 -14.267 1.00 86.81 169 TYR A CA 1
ATOM 1290 C C . TYR A 1 169 ? 9.615 -3.646 -15.474 1.00 86.81 169 TYR A C 1
ATOM 1292 O O . TYR A 1 169 ? 10.008 -4.216 -16.492 1.00 86.81 169 TYR A O 1
ATOM 1300 N N . ALA A 1 170 ? 8.403 -3.092 -15.407 1.00 92.00 170 ALA A N 1
ATOM 1301 C CA . ALA A 1 170 ? 7.508 -3.074 -16.549 1.00 92.00 170 ALA A CA 1
ATOM 1302 C C . ALA A 1 170 ? 7.997 -2.174 -17.691 1.00 92.00 170 ALA A C 1
ATOM 1304 O O . ALA A 1 170 ? 7.691 -2.426 -18.855 1.00 92.00 170 ALA A O 1
ATOM 1305 N N . ARG A 1 171 ? 8.778 -1.134 -17.385 1.00 91.50 171 ARG A N 1
ATOM 1306 C CA . ARG A 1 171 ? 9.358 -0.253 -18.400 1.00 91.50 171 ARG A CA 1
ATOM 1307 C C . ARG A 1 171 ? 10.560 -0.869 -19.103 1.00 91.50 171 ARG A C 1
ATOM 1309 O O . ARG A 1 171 ? 10.681 -0.703 -20.312 1.00 91.50 171 ARG A O 1
ATOM 1316 N N . ILE A 1 172 ? 11.416 -1.572 -18.366 1.00 86.44 172 ILE A N 1
ATOM 1317 C CA . ILE A 1 172 ? 12.591 -2.264 -18.921 1.00 86.44 172 ILE A CA 1
ATOM 1318 C C . ILE A 1 172 ? 12.240 -3.611 -19.583 1.00 86.44 172 ILE A C 1
ATOM 1320 O O . ILE A 1 172 ? 13.125 -4.325 -20.033 1.00 86.44 172 ILE A O 1
ATOM 1324 N N . GLY A 1 173 ? 10.949 -3.951 -19.682 1.00 87.69 173 GLY A N 1
ATOM 1325 C CA . GLY A 1 173 ? 10.454 -5.088 -20.465 1.00 87.69 173 GLY A CA 1
ATOM 1326 C C . GLY A 1 173 ? 10.315 -6.409 -19.705 1.00 87.69 173 GLY A C 1
ATOM 1327 O O . GLY A 1 173 ? 9.917 -7.402 -20.308 1.00 87.69 173 GLY A O 1
ATOM 1328 N N . HIS A 1 174 ? 10.581 -6.431 -18.398 1.00 87.25 174 HIS A N 1
ATOM 1329 C CA . HIS A 1 174 ? 10.484 -7.643 -17.575 1.00 87.25 174 HIS A CA 1
ATOM 1330 C C . HIS A 1 174 ? 9.050 -7.942 -17.112 1.00 87.25 174 HIS A C 1
ATOM 1332 O O . HIS A 1 174 ? 8.661 -9.100 -16.974 1.00 87.25 174 HIS A O 1
ATOM 1338 N N . LEU A 1 175 ? 8.239 -6.902 -16.882 1.00 91.94 175 LEU A N 1
ATOM 1339 C CA . LEU A 1 175 ? 6.847 -7.027 -16.437 1.00 91.94 175 LEU A CA 1
ATOM 1340 C C . LEU A 1 175 ? 5.884 -6.252 -17.351 1.00 91.94 175 LEU A C 1
ATOM 1342 O O . LEU A 1 175 ? 6.268 -5.458 -18.201 1.00 91.94 175 LEU A O 1
ATOM 1346 N N . SER A 1 176 ? 4.589 -6.475 -17.169 1.00 96.00 176 SER A N 1
ATOM 1347 C CA . SER A 1 176 ? 3.518 -5.770 -17.866 1.00 96.00 176 SER A CA 1
ATOM 1348 C C . SER A 1 176 ? 2.875 -4.761 -16.924 1.00 96.00 176 SER A C 1
ATOM 1350 O O . SER A 1 176 ? 2.342 -5.137 -15.879 1.00 96.00 176 SER A O 1
ATOM 1352 N N . LEU A 1 177 ? 2.890 -3.479 -17.295 1.00 96.69 177 LEU A N 1
ATOM 1353 C CA . LEU A 1 177 ? 2.356 -2.396 -16.462 1.00 96.69 177 LEU A CA 1
ATOM 1354 C C . LEU A 1 177 ? 0.870 -2.593 -16.085 1.00 96.69 177 LEU A C 1
ATOM 1356 O O . LEU A 1 177 ? 0.540 -2.423 -14.905 1.00 96.69 177 LEU A O 1
ATOM 1360 N N . PRO A 1 178 ? -0.031 -2.989 -17.013 1.00 97.75 178 PRO A N 1
ATOM 1361 C CA . PRO A 1 178 ? -1.410 -3.326 -16.662 1.00 97.75 178 PRO A CA 1
ATOM 1362 C C . PRO A 1 178 ? -1.513 -4.441 -15.618 1.00 97.75 178 PRO A C 1
ATOM 1364 O O . PRO A 1 178 ? -2.330 -4.348 -14.705 1.00 97.75 178 PRO A O 1
ATOM 1367 N N . VAL A 1 179 ? -0.670 -5.473 -15.722 1.00 97.38 179 VAL A N 1
ATOM 1368 C CA . VAL A 1 179 ? -0.692 -6.611 -14.794 1.00 97.38 179 VAL A CA 1
ATOM 1369 C C . VAL A 1 179 ? -0.161 -6.197 -13.424 1.00 97.38 179 VAL A C 1
ATOM 1371 O O . VAL A 1 179 ? -0.813 -6.501 -12.431 1.00 97.38 179 VAL A O 1
ATOM 1374 N N . VAL A 1 180 ? 0.945 -5.442 -13.359 1.00 96.81 180 VAL A N 1
ATOM 1375 C CA . VAL A 1 180 ? 1.480 -4.876 -12.104 1.00 96.81 180 VAL A CA 1
ATOM 1376 C C . VAL A 1 180 ? 0.416 -4.032 -11.403 1.00 96.81 180 VAL A C 1
ATOM 1378 O O . VAL A 1 180 ? 0.144 -4.239 -10.222 1.00 96.81 180 VAL A O 1
ATOM 1381 N N . SER A 1 181 ? -0.240 -3.138 -12.147 1.00 97.88 181 SER A N 1
ATOM 1382 C CA . SER A 1 181 ? -1.302 -2.286 -11.604 1.00 97.88 181 SER A CA 1
ATOM 1383 C C . SER A 1 181 ? -2.468 -3.121 -11.077 1.00 97.88 181 SER A C 1
ATOM 1385 O O . SER A 1 181 ? -2.970 -2.859 -9.988 1.00 97.88 181 SER A O 1
ATOM 1387 N N . LEU A 1 182 ? -2.879 -4.153 -11.819 1.00 98.00 182 LEU A N 1
ATOM 1388 C CA . LEU A 1 182 ? -3.970 -5.036 -11.419 1.00 98.00 182 LEU A CA 1
ATOM 1389 C C . LEU A 1 182 ? -3.641 -5.807 -10.137 1.00 98.00 182 LEU A C 1
ATOM 1391 O O . LEU A 1 182 ? -4.452 -5.805 -9.212 1.00 98.00 182 LEU A O 1
ATOM 1395 N N . VAL A 1 183 ? -2.467 -6.443 -10.054 1.00 97.31 183 VAL A N 1
ATOM 1396 C CA . VAL A 1 183 ? -2.091 -7.223 -8.862 1.00 97.31 183 VAL A CA 1
ATOM 1397 C C . VAL A 1 183 ? -1.883 -6.333 -7.640 1.00 97.31 183 VAL A C 1
ATOM 1399 O O . VAL A 1 183 ? -2.267 -6.735 -6.545 1.00 97.31 183 VAL A O 1
ATOM 1402 N N . ALA A 1 184 ? -1.376 -5.109 -7.820 1.00 97.12 184 ALA A N 1
ATOM 1403 C CA . ALA A 1 184 ? -1.281 -4.117 -6.752 1.00 97.12 184 ALA A CA 1
ATOM 1404 C C . ALA A 1 184 ? -2.673 -3.721 -6.233 1.00 97.12 184 ALA A C 1
ATOM 1406 O O . ALA A 1 184 ? -2.916 -3.744 -5.029 1.00 97.12 184 ALA A O 1
ATOM 1407 N N . VAL A 1 185 ? -3.617 -3.413 -7.132 1.00 97.81 185 VAL A N 1
ATOM 1408 C CA . VAL A 1 185 ? -5.000 -3.063 -6.761 1.00 97.81 185 VAL A CA 1
ATOM 1409 C C . VAL A 1 185 ? -5.680 -4.221 -6.034 1.00 97.81 185 VAL A C 1
ATOM 1411 O O . VAL A 1 185 ? -6.269 -4.013 -4.975 1.00 97.81 185 VAL A O 1
ATOM 1414 N N . VAL A 1 186 ? -5.581 -5.439 -6.572 1.00 97.75 186 VAL A N 1
ATOM 1415 C CA . VAL A 1 186 ? -6.184 -6.635 -5.966 1.00 97.75 186 VAL A CA 1
ATOM 1416 C C . VAL A 1 186 ? -5.572 -6.916 -4.598 1.00 97.75 186 VAL A C 1
ATOM 1418 O O . VAL A 1 186 ? -6.317 -7.099 -3.636 1.00 97.75 186 VAL A O 1
ATOM 1421 N N . GLY A 1 187 ? -4.241 -6.910 -4.492 1.00 95.50 187 GLY A N 1
ATOM 1422 C CA . GLY A 1 187 ? -3.537 -7.120 -3.230 1.00 95.50 187 GLY A CA 1
ATOM 1423 C C . GLY A 1 187 ? -3.986 -6.120 -2.172 1.00 95.50 187 GLY A C 1
ATOM 1424 O O . GLY A 1 187 ? -4.380 -6.518 -1.075 1.00 95.50 187 GLY A O 1
ATOM 1425 N N . ALA A 1 188 ? -4.035 -4.838 -2.533 1.00 94.56 188 ALA A N 1
ATOM 1426 C CA . ALA A 1 188 ? -4.436 -3.793 -1.609 1.00 94.56 188 ALA A CA 1
ATOM 1427 C C . ALA A 1 188 ? -5.884 -3.964 -1.131 1.00 94.56 188 ALA A C 1
ATOM 1429 O O . ALA A 1 188 ? -6.109 -4.070 0.070 1.00 94.56 188 ALA A O 1
ATOM 1430 N N . VAL A 1 189 ? -6.845 -4.109 -2.053 1.00 95.75 189 VAL A N 1
ATOM 1431 C CA . VAL A 1 189 ? -8.268 -4.289 -1.707 1.00 95.75 189 VAL A CA 1
ATOM 1432 C C . VAL A 1 189 ? -8.470 -5.520 -0.820 1.00 95.75 189 VAL A C 1
ATOM 1434 O O . VAL A 1 189 ? -9.253 -5.473 0.129 1.00 95.75 189 VAL A O 1
ATOM 1437 N N . LEU A 1 190 ? -7.769 -6.627 -1.084 1.00 95.81 190 LEU A N 1
ATOM 1438 C CA . LEU A 1 190 ? -7.847 -7.820 -0.238 1.00 95.81 190 LEU A CA 1
ATOM 1439 C C . LEU A 1 190 ? -7.297 -7.564 1.174 1.00 95.81 190 LEU A C 1
ATOM 1441 O O . LEU A 1 190 ? -7.928 -7.982 2.149 1.00 95.81 190 LEU A O 1
ATOM 1445 N N . GLY A 1 191 ? -6.171 -6.856 1.297 1.00 93.06 191 GLY A N 1
ATOM 1446 C CA . GLY A 1 191 ? -5.590 -6.476 2.589 1.00 93.06 191 GLY A CA 1
ATOM 1447 C C . GLY A 1 191 ? -6.507 -5.536 3.379 1.00 93.06 191 GLY A C 1
ATOM 1448 O O . GLY A 1 191 ? -6.801 -5.780 4.552 1.00 93.06 191 GLY A O 1
ATOM 1449 N N . ASP A 1 192 ? -7.064 -4.535 2.701 1.00 93.38 192 ASP A N 1
ATOM 1450 C CA . ASP A 1 192 ? -7.978 -3.547 3.278 1.00 93.38 192 ASP A CA 1
ATOM 1451 C C . ASP A 1 192 ? -9.283 -4.211 3.757 1.00 93.38 192 ASP A C 1
ATOM 1453 O O . ASP A 1 192 ? -9.779 -3.939 4.859 1.00 93.38 192 ASP A O 1
ATOM 1457 N N . ASN A 1 193 ? -9.816 -5.159 2.975 1.00 94.44 193 ASN A N 1
ATOM 1458 C CA . ASN A 1 193 ? -10.984 -5.956 3.357 1.00 94.44 193 ASN A CA 1
ATOM 1459 C C . ASN A 1 193 ? -10.700 -6.881 4.542 1.00 94.44 193 ASN A C 1
ATOM 1461 O O . ASN A 1 193 ? -11.591 -7.071 5.374 1.00 94.44 193 ASN A O 1
ATOM 1465 N N . LEU A 1 194 ? -9.486 -7.426 4.654 1.00 93.06 194 LEU A N 1
ATOM 1466 C CA . LEU A 1 194 ? -9.083 -8.207 5.820 1.00 93.06 194 LEU A CA 1
ATOM 1467 C C . LEU A 1 194 ? -9.086 -7.336 7.085 1.00 93.06 194 LEU A C 1
ATOM 1469 O O . LEU A 1 194 ? -9.664 -7.738 8.098 1.00 93.06 194 LEU A O 1
ATOM 1473 N N . GLY A 1 195 ? -8.536 -6.120 7.015 1.00 91.44 195 GLY A N 1
ATOM 1474 C CA . GLY A 1 195 ? -8.583 -5.151 8.115 1.00 91.44 195 GLY A CA 1
ATOM 1475 C C . GLY A 1 195 ? -10.010 -4.776 8.521 1.00 91.44 195 GLY A C 1
ATOM 1476 O O . GLY A 1 195 ? -10.366 -4.838 9.703 1.00 91.44 195 GLY A O 1
ATOM 1477 N N . TYR A 1 196 ? -10.862 -4.477 7.540 1.00 93.38 196 TYR A N 1
ATOM 1478 C CA . TYR A 1 196 ? -12.285 -4.220 7.763 1.00 93.38 196 TYR A CA 1
ATOM 1479 C C . TYR A 1 196 ? -12.999 -5.414 8.409 1.00 93.38 196 TYR A C 1
ATOM 1481 O O . TYR A 1 196 ? -13.773 -5.247 9.355 1.00 93.38 196 TYR A O 1
ATOM 1489 N N . TRP A 1 197 ? -12.750 -6.630 7.922 1.00 93.06 197 TRP A N 1
ATOM 1490 C CA . TRP A 1 197 ? -13.401 -7.831 8.435 1.00 93.06 197 TRP A CA 1
ATOM 1491 C C . TRP A 1 197 ? -12.980 -8.125 9.876 1.00 93.06 197 TRP A C 1
ATOM 1493 O O . TRP A 1 197 ? -13.841 -8.398 10.716 1.00 93.06 197 TRP A O 1
ATOM 1503 N N . ILE A 1 198 ? -11.690 -7.978 10.190 1.00 90.62 198 ILE A N 1
ATOM 1504 C CA . ILE A 1 198 ? -11.173 -8.118 11.555 1.00 90.62 198 ILE A CA 1
ATOM 1505 C C . ILE A 1 198 ? -11.831 -7.089 12.481 1.00 90.62 198 ILE A C 1
ATOM 1507 O O . ILE A 1 198 ? -12.370 -7.463 13.528 1.00 90.62 198 ILE A O 1
ATOM 1511 N N . GLY A 1 199 ? -11.882 -5.818 12.070 1.00 90.88 199 GLY A N 1
ATOM 1512 C CA . GLY A 1 199 ? -12.570 -4.765 12.819 1.00 90.88 199 GLY A CA 1
ATOM 1513 C C . GLY A 1 199 ? -14.050 -5.083 13.046 1.00 90.88 199 GLY A C 1
ATOM 1514 O O . GLY A 1 199 ? -14.557 -4.946 14.158 1.00 90.88 199 GLY A O 1
ATOM 1515 N N . ARG A 1 200 ? -14.741 -5.597 12.026 1.00 91.94 200 ARG A N 1
ATOM 1516 C CA . ARG A 1 200 ? -16.169 -5.929 12.105 1.00 91.94 200 ARG A CA 1
ATOM 1517 C C . ARG A 1 200 ? -16.471 -7.154 12.964 1.00 91.94 200 ARG A C 1
ATOM 1519 O O . ARG A 1 200 ? -17.519 -7.195 13.608 1.00 91.94 200 ARG A O 1
ATOM 1526 N N . ARG A 1 201 ? -15.602 -8.169 12.946 1.00 90.88 201 ARG A N 1
ATOM 1527 C CA . ARG A 1 201 ? -15.834 -9.451 13.628 1.00 90.88 201 ARG A CA 1
ATOM 1528 C C . ARG A 1 201 ? -15.342 -9.463 15.071 1.00 90.88 201 ARG A C 1
ATOM 1530 O O . ARG A 1 201 ? -16.002 -10.079 15.913 1.00 90.88 201 ARG A O 1
ATOM 1537 N N . TYR A 1 202 ? -14.204 -8.825 15.334 1.00 87.00 202 TYR A N 1
ATOM 1538 C CA . TYR A 1 202 ? -13.516 -8.868 16.628 1.00 87.00 202 TYR A CA 1
ATOM 1539 C C . TYR A 1 202 ? -13.501 -7.516 17.349 1.00 87.00 202 TYR A C 1
ATOM 1541 O O . TYR A 1 202 ? -13.277 -7.484 18.556 1.00 87.00 202 TYR A O 1
ATOM 1549 N N . GLY A 1 203 ? -13.800 -6.416 16.651 1.00 83.31 203 GLY A N 1
ATOM 1550 C CA . GLY A 1 203 ? -13.726 -5.057 17.183 1.00 83.31 203 GLY A CA 1
ATOM 1551 C C . GLY A 1 203 ? -14.506 -4.829 18.468 1.00 83.31 203 GLY A C 1
ATOM 1552 O O . GLY A 1 203 ? -13.914 -4.432 19.465 1.00 83.31 203 GLY A O 1
ATOM 1553 N N . ARG A 1 204 ? -15.817 -5.113 18.477 1.00 78.88 204 ARG A N 1
ATOM 1554 C CA . ARG A 1 204 ? -16.663 -4.902 19.668 1.00 78.88 204 ARG A CA 1
ATOM 1555 C C . ARG A 1 204 ? -16.209 -5.740 20.862 1.00 78.88 204 ARG A C 1
ATOM 1557 O O . ARG A 1 204 ? -15.952 -5.184 21.920 1.00 78.88 204 ARG A O 1
ATOM 1564 N N . GLY A 1 205 ? -15.998 -7.044 20.670 1.00 78.31 205 GLY A N 1
ATOM 1565 C CA . GLY A 1 205 ? -15.551 -7.927 21.754 1.00 78.31 205 GLY A CA 1
ATOM 1566 C C . GLY A 1 205 ? -14.159 -7.574 22.294 1.00 78.31 205 GLY A C 1
ATOM 1567 O O . GLY A 1 205 ? -13.894 -7.743 23.483 1.00 78.31 205 GLY A O 1
ATOM 1568 N N . PHE A 1 206 ? -13.268 -7.051 21.448 1.00 80.69 206 PHE A N 1
ATOM 1569 C CA . PHE A 1 206 ? -11.962 -6.555 21.877 1.00 80.69 206 PHE A CA 1
ATOM 1570 C C . PHE A 1 206 ? -12.074 -5.223 22.632 1.00 80.69 206 PHE A C 1
ATOM 1572 O O . PHE A 1 206 ? -11.454 -5.066 23.683 1.00 80.69 206 PHE A O 1
ATOM 1579 N N . LEU A 1 207 ? -12.900 -4.293 22.144 1.00 78.88 207 LEU A N 1
ATOM 1580 C CA . LEU A 1 207 ? -13.137 -2.984 22.758 1.00 78.88 207 LEU A CA 1
ATOM 1581 C C . LEU A 1 207 ? -13.905 -3.066 24.081 1.00 78.88 207 LEU A C 1
ATOM 1583 O O . LEU A 1 207 ? -13.632 -2.286 24.984 1.00 78.88 207 LEU A O 1
ATOM 1587 N N . GLU A 1 208 ? -14.802 -4.029 24.254 1.00 74.62 208 GLU A N 1
ATOM 1588 C CA . GLU A 1 208 ? -15.475 -4.259 25.539 1.00 74.62 208 GLU A CA 1
ATOM 1589 C C . GLU A 1 208 ? -14.489 -4.719 26.623 1.00 74.62 208 GLU A C 1
ATOM 1591 O O . GLU A 1 208 ? -14.606 -4.318 27.779 1.00 74.62 208 GLU A O 1
ATOM 1596 N N . ARG A 1 209 ? -13.469 -5.505 26.249 1.00 76.81 209 ARG A N 1
ATOM 1597 C CA . ARG A 1 209 ? -12.451 -6.018 27.184 1.00 76.81 209 ARG A CA 1
ATOM 1598 C C . ARG A 1 209 ? -11.277 -5.057 27.395 1.00 76.81 209 ARG A C 1
ATOM 1600 O O . ARG A 1 209 ? -10.754 -4.966 28.501 1.00 76.81 209 ARG A O 1
ATOM 1607 N N . HIS A 1 210 ? -10.855 -4.347 26.349 1.00 77.50 210 HIS A N 1
ATOM 1608 C CA . HIS A 1 210 ? -9.618 -3.551 26.338 1.00 77.50 210 HIS A CA 1
ATOM 1609 C C . HIS A 1 210 ? -9.824 -2.071 25.983 1.00 77.50 210 HIS A C 1
ATOM 1611 O O . HIS A 1 210 ? -8.865 -1.301 26.006 1.00 77.50 210 HIS A O 1
ATOM 1617 N N . GLY A 1 211 ? -11.051 -1.627 25.694 1.00 70.06 211 GLY A N 1
ATOM 1618 C CA . GLY A 1 211 ? -11.344 -0.266 25.226 1.00 70.06 211 GLY A CA 1
ATOM 1619 C C . GLY A 1 211 ? -10.895 0.826 26.194 1.00 70.06 211 GLY A C 1
ATOM 1620 O O . GLY A 1 211 ? -10.346 1.835 25.757 1.00 70.06 211 GLY A O 1
ATOM 1621 N N . ARG A 1 212 ? -10.989 0.586 27.513 1.00 67.38 212 ARG A N 1
ATOM 1622 C CA . ARG A 1 212 ? -10.458 1.506 28.539 1.00 67.38 212 ARG A CA 1
ATOM 1623 C C . ARG A 1 212 ? -8.945 1.725 28.428 1.00 67.38 212 ARG A C 1
ATOM 1625 O O . ARG A 1 212 ? -8.499 2.848 28.632 1.00 67.38 212 ARG A O 1
ATOM 1632 N N . ARG A 1 213 ? -8.169 0.694 28.064 1.00 71.69 213 ARG A N 1
ATOM 1633 C CA . ARG A 1 213 ? -6.709 0.798 27.860 1.00 71.69 213 ARG A CA 1
ATOM 1634 C C . ARG A 1 213 ? -6.350 1.509 26.553 1.00 71.69 213 ARG A C 1
ATOM 1636 O O . ARG A 1 213 ? -5.280 2.089 26.452 1.00 71.69 213 ARG A O 1
ATOM 1643 N N . LEU A 1 214 ? -7.256 1.495 25.575 1.00 69.25 214 LEU A N 1
ATOM 1644 C CA . LEU A 1 214 ? -7.085 2.134 24.266 1.00 69.25 214 LEU A CA 1
ATOM 1645 C C . LEU A 1 214 ? -7.780 3.500 24.160 1.00 69.25 214 LEU A C 1
ATOM 1647 O O . LEU A 1 214 ? -7.877 4.054 23.069 1.00 69.25 214 LEU A O 1
ATOM 1651 N N . LEU A 1 215 ? -8.281 4.046 25.275 1.00 73.62 215 LEU A N 1
ATOM 1652 C CA . LEU A 1 215 ? -9.032 5.310 25.321 1.00 73.62 215 LEU A CA 1
ATOM 1653 C C . LEU A 1 215 ? -10.277 5.327 24.403 1.00 73.62 215 LEU A C 1
ATOM 1655 O O . LEU A 1 215 ? -10.745 6.393 23.986 1.00 73.62 215 LEU A O 1
ATOM 1659 N N . VAL A 1 216 ? -10.834 4.154 24.094 1.00 76.81 216 VAL A N 1
ATOM 1660 C CA . VAL A 1 216 ? -12.069 3.994 23.319 1.00 76.81 216 VAL A CA 1
ATOM 1661 C C . VAL A 1 216 ? -13.202 3.677 24.288 1.00 76.81 216 VAL A C 1
ATOM 1663 O O . VAL A 1 216 ? -13.293 2.573 24.823 1.00 76.81 216 VAL A O 1
ATOM 1666 N N . THR A 1 217 ? -14.060 4.667 24.529 1.00 78.81 217 THR A N 1
ATOM 1667 C CA . THR A 1 217 ? -15.263 4.512 25.354 1.00 78.81 217 THR A CA 1
ATOM 1668 C C . THR A 1 217 ? -16.475 4.145 24.489 1.00 78.81 217 THR A C 1
ATOM 1670 O O . THR A 1 217 ? -16.463 4.414 23.280 1.00 78.81 217 THR A O 1
ATOM 1673 N N . PRO A 1 218 ? -17.541 3.563 25.070 1.00 79.50 218 PRO A N 1
ATOM 1674 C CA . PRO A 1 218 ? -18.780 3.281 24.343 1.00 79.50 218 PRO A CA 1
ATOM 1675 C C . PRO A 1 218 ? -19.356 4.511 23.618 1.00 79.50 218 PRO A C 1
ATOM 1677 O O . PRO A 1 218 ? -19.820 4.408 22.484 1.00 79.50 218 PRO A O 1
ATOM 1680 N N . GLU A 1 219 ? -19.249 5.703 24.209 1.00 83.75 219 GLU A N 1
ATOM 1681 C CA . GLU A 1 219 ? -19.734 6.959 23.619 1.00 83.75 219 GLU A CA 1
ATOM 1682 C C . GLU A 1 219 ? -18.920 7.355 22.378 1.00 83.75 219 GLU A C 1
ATOM 1684 O O . GLU A 1 219 ? -19.473 7.816 21.372 1.00 83.75 219 GLU A O 1
ATOM 1689 N N . ARG A 1 220 ? -17.596 7.139 22.412 1.00 83.44 220 ARG A N 1
ATOM 1690 C CA . ARG A 1 220 ? -16.711 7.355 21.257 1.00 83.44 220 ARG A CA 1
ATOM 1691 C C . ARG A 1 220 ? -17.003 6.361 20.138 1.00 83.44 220 ARG A C 1
ATOM 1693 O O . ARG A 1 220 ? -16.962 6.747 18.972 1.00 83.44 220 ARG A O 1
ATOM 1700 N N . LEU A 1 221 ? -17.350 5.120 20.481 1.00 83.69 221 LEU A N 1
ATOM 1701 C CA . LEU A 1 221 ? -17.749 4.105 19.509 1.00 83.69 221 LEU A CA 1
ATOM 1702 C C . LEU A 1 221 ? -19.050 4.498 18.790 1.00 83.69 221 LEU A C 1
ATOM 1704 O O . LEU A 1 221 ? -19.080 4.511 17.563 1.00 83.69 221 LEU A O 1
ATOM 1708 N N . ILE A 1 222 ? -20.082 4.922 19.528 1.00 86.19 222 ILE A N 1
ATOM 1709 C CA . ILE A 1 222 ? -21.343 5.421 18.944 1.00 86.19 222 ILE A CA 1
ATOM 1710 C C . ILE A 1 222 ? -21.089 6.652 18.060 1.00 86.19 222 ILE A C 1
ATOM 1712 O O . ILE A 1 222 ? -21.672 6.803 16.982 1.00 86.19 222 ILE A O 1
ATOM 1716 N N . THR A 1 223 ? -20.190 7.539 18.491 1.00 87.19 223 THR A N 1
ATOM 1717 C CA . THR A 1 223 ? -19.786 8.708 17.698 1.00 87.19 223 THR A CA 1
ATOM 1718 C C . THR A 1 223 ? -19.110 8.288 16.391 1.00 87.19 223 THR A C 1
ATOM 1720 O O . THR A 1 223 ? -19.443 8.829 15.334 1.00 87.19 223 THR A O 1
ATOM 1723 N N . ALA A 1 224 ? -18.217 7.297 16.435 1.00 85.62 224 ALA A N 1
ATOM 1724 C CA . ALA A 1 224 ? -17.576 6.739 15.249 1.00 85.62 224 ALA A CA 1
ATOM 1725 C C . ALA A 1 224 ? -18.596 6.076 14.307 1.00 85.62 224 ALA A C 1
ATOM 1727 O O . ALA A 1 224 ? -18.553 6.329 13.105 1.00 85.62 224 ALA A O 1
ATOM 1728 N N . GLU A 1 225 ? -19.558 5.311 14.830 1.00 89.81 225 GLU A N 1
ATOM 1729 C CA . GLU A 1 225 ? -20.653 4.719 14.045 1.00 89.81 225 GLU A CA 1
ATOM 1730 C C . GLU A 1 225 ? -21.464 5.789 13.302 1.00 89.81 225 GLU A C 1
ATOM 1732 O O . GLU A 1 225 ? -21.647 5.701 12.084 1.00 89.81 225 GLU A O 1
ATOM 1737 N N . ARG A 1 226 ? -21.878 6.857 13.997 1.00 92.31 226 ARG A N 1
ATOM 1738 C CA . ARG A 1 226 ? -22.580 7.994 13.376 1.00 92.31 226 ARG A CA 1
ATOM 1739 C C . ARG A 1 226 ? -21.730 8.696 12.320 1.00 92.31 226 ARG A C 1
ATOM 1741 O O . ARG A 1 226 ? -22.241 9.048 11.256 1.00 92.31 226 ARG A O 1
ATOM 1748 N N . TYR A 1 227 ? -20.443 8.893 12.595 1.00 91.12 227 TYR A N 1
ATOM 1749 C CA . TYR A 1 227 ? -19.527 9.523 11.652 1.00 91.12 227 TYR A CA 1
ATOM 1750 C C . TYR A 1 227 ? -19.360 8.677 10.386 1.00 91.12 227 TYR A C 1
ATOM 1752 O O . TYR A 1 227 ? -19.532 9.199 9.286 1.00 91.12 227 TYR A O 1
ATOM 1760 N N . TYR A 1 228 ? -19.109 7.372 10.513 1.00 90.12 228 TYR A N 1
ATOM 1761 C CA . TYR A 1 228 ? -18.970 6.470 9.367 1.00 90.12 228 TYR A CA 1
ATOM 1762 C C . TYR A 1 228 ? -20.287 6.266 8.610 1.00 90.12 228 TYR A C 1
ATOM 1764 O O . TYR A 1 228 ? -20.266 6.087 7.389 1.00 90.12 228 TYR A O 1
ATOM 1772 N N . ALA A 1 229 ? -21.436 6.361 9.284 1.00 89.81 229 ALA A N 1
ATOM 1773 C CA . ALA A 1 229 ? -22.737 6.352 8.621 1.00 89.81 229 ALA A CA 1
ATOM 1774 C C . ALA A 1 229 ? -22.916 7.552 7.671 1.00 89.81 229 ALA A C 1
ATOM 1776 O O . ALA A 1 229 ? -23.446 7.376 6.570 1.00 89.81 229 ALA A O 1
ATOM 1777 N N . ALA A 1 230 ? -22.447 8.740 8.072 1.00 90.44 230 ALA A N 1
ATOM 1778 C CA . ALA A 1 230 ? -22.576 9.979 7.300 1.00 90.44 230 ALA A CA 1
ATOM 1779 C C . ALA A 1 230 ? -21.419 10.221 6.307 1.00 90.44 230 ALA A C 1
ATOM 1781 O O . ALA A 1 230 ? -21.652 10.627 5.171 1.00 90.44 230 ALA A O 1
ATOM 1782 N N . HIS A 1 231 ? -20.176 9.953 6.713 1.00 92.44 231 HIS A N 1
ATOM 1783 C CA . HIS A 1 231 ? -18.953 10.345 5.999 1.00 92.44 231 HIS A CA 1
ATOM 1784 C C . HIS A 1 231 ? -18.039 9.173 5.624 1.00 92.44 231 HIS A C 1
ATOM 1786 O O . HIS A 1 231 ? -17.052 9.387 4.924 1.00 92.44 231 HIS A O 1
ATOM 1792 N N . GLY A 1 232 ? -18.376 7.936 6.010 1.00 88.50 232 GLY A N 1
ATOM 1793 C CA . GLY A 1 232 ? -17.468 6.788 5.913 1.00 88.50 232 GLY A CA 1
ATOM 1794 C C . GLY A 1 232 ? -16.907 6.534 4.516 1.00 88.50 232 GLY A C 1
ATOM 1795 O O . GLY A 1 232 ? -15.743 6.185 4.389 1.00 88.50 232 GLY A O 1
ATOM 1796 N N . GLY A 1 233 ? -17.683 6.777 3.454 1.00 90.81 233 GLY A N 1
ATOM 1797 C CA . GLY A 1 233 ? -17.183 6.652 2.079 1.00 90.81 233 GLY A CA 1
ATOM 1798 C C . GLY A 1 233 ? -16.038 7.622 1.765 1.00 90.81 233 GLY A C 1
ATOM 1799 O O . GLY A 1 233 ? -14.990 7.208 1.274 1.00 90.81 233 GLY A O 1
ATOM 1800 N N . LYS A 1 234 ? -16.204 8.904 2.120 1.00 93.06 234 LYS A N 1
ATOM 1801 C CA . LYS A 1 234 ? -15.162 9.931 1.949 1.00 93.06 234 LYS A CA 1
ATOM 1802 C C . LYS A 1 234 ? -13.945 9.615 2.813 1.00 93.06 234 LYS A C 1
ATOM 1804 O O . LYS A 1 234 ? -12.821 9.753 2.348 1.00 93.06 234 LYS A O 1
ATOM 1809 N N . THR A 1 235 ? -14.174 9.158 4.043 1.00 92.00 235 THR A N 1
ATOM 1810 C CA . THR A 1 235 ? -13.111 8.774 4.977 1.00 92.00 235 THR A CA 1
ATOM 1811 C C . THR A 1 235 ? -12.292 7.597 4.459 1.00 92.00 235 THR A C 1
ATOM 1813 O O . THR A 1 235 ? -11.073 7.658 4.522 1.00 92.00 235 THR A O 1
ATOM 1816 N N . VAL A 1 236 ? -12.928 6.561 3.908 1.00 93.62 236 VAL A N 1
ATOM 1817 C CA . VAL A 1 236 ? -12.233 5.398 3.330 1.00 93.62 236 VAL A CA 1
ATOM 1818 C C . VAL A 1 236 ? -11.420 5.813 2.103 1.00 93.62 236 VAL A C 1
ATOM 1820 O O . VAL A 1 236 ? -10.234 5.506 2.021 1.00 93.62 236 VAL A O 1
ATOM 1823 N N . PHE A 1 237 ? -12.024 6.575 1.188 1.00 95.38 237 PHE A N 1
ATOM 1824 C CA . PHE A 1 237 ? -11.353 7.017 -0.035 1.00 95.38 237 PHE A CA 1
ATOM 1825 C C . PHE A 1 237 ? -10.171 7.960 0.243 1.00 95.38 237 PHE A C 1
ATOM 1827 O O . PHE A 1 237 ? -9.053 7.696 -0.189 1.00 95.38 237 PHE A O 1
ATOM 1834 N N . LEU A 1 238 ? -10.399 9.050 0.985 1.00 93.12 238 LEU A N 1
ATOM 1835 C CA . LEU A 1 238 ? -9.362 10.047 1.279 1.00 93.12 238 LEU A CA 1
ATOM 1836 C C . LEU A 1 238 ? -8.343 9.522 2.289 1.00 93.12 238 LEU A C 1
ATOM 1838 O O . LEU A 1 238 ? -7.148 9.778 2.157 1.00 93.12 238 LEU A O 1
ATOM 1842 N N . GLY A 1 239 ? -8.809 8.759 3.278 1.00 89.31 239 GLY A N 1
ATOM 1843 C CA . GLY A 1 239 ? -7.966 8.141 4.293 1.00 89.31 239 GLY A CA 1
ATOM 1844 C C . GLY A 1 239 ? -6.948 7.184 3.697 1.00 89.31 239 GLY A C 1
ATOM 1845 O O . GLY A 1 239 ? -5.853 7.058 4.236 1.00 89.31 239 GLY A O 1
ATOM 1846 N N . ARG A 1 240 ? -7.241 6.604 2.527 1.00 90.25 240 ARG A N 1
ATOM 1847 C CA . ARG A 1 240 ? -6.264 5.818 1.786 1.00 90.25 240 ARG A CA 1
ATOM 1848 C C . ARG A 1 240 ? -5.003 6.612 1.470 1.00 90.25 240 ARG A C 1
ATOM 1850 O O . ARG A 1 240 ? -3.944 6.018 1.479 1.00 90.25 240 ARG A O 1
ATOM 1857 N N . PHE A 1 241 ? -5.042 7.911 1.213 1.00 88.56 241 PHE A N 1
ATOM 1858 C CA . PHE A 1 241 ? -3.831 8.666 0.852 1.00 88.56 241 PHE A CA 1
ATOM 1859 C C . PHE A 1 241 ? -3.025 9.145 2.065 1.00 88.56 241 PHE A C 1
ATOM 1861 O O . PHE A 1 241 ? -1.965 9.740 1.903 1.00 88.56 241 PHE A O 1
ATOM 1868 N N . ILE A 1 242 ? -3.504 8.868 3.280 1.00 87.56 242 ILE A N 1
ATOM 1869 C CA . ILE A 1 242 ? -2.858 9.272 4.526 1.00 87.56 242 ILE A CA 1
ATOM 1870 C C . ILE A 1 242 ? -2.436 7.993 5.265 1.00 87.56 242 ILE A C 1
ATOM 1872 O O . ILE A 1 242 ? -3.310 7.307 5.793 1.00 87.56 242 ILE A O 1
ATOM 1876 N N . PRO A 1 243 ? -1.133 7.663 5.358 1.00 79.94 243 PRO A N 1
ATOM 1877 C CA . PRO A 1 243 ? -0.665 6.364 5.858 1.00 79.94 243 PRO A CA 1
ATOM 1878 C C . PRO A 1 243 ? -1.274 5.941 7.202 1.00 79.94 243 PRO A C 1
ATOM 1880 O O . PRO A 1 243 ? -1.798 4.840 7.337 1.00 79.94 243 PRO A O 1
ATOM 1883 N N . VAL A 1 244 ? -1.302 6.853 8.179 1.00 78.44 244 VAL A N 1
ATOM 1884 C CA . VAL A 1 244 ? -1.871 6.589 9.513 1.00 78.44 244 VAL A CA 1
ATOM 1885 C C . VAL A 1 244 ? -3.374 6.299 9.442 1.00 78.44 244 VAL A C 1
ATOM 1887 O O . VAL A 1 244 ? -3.877 5.402 10.120 1.00 78.44 244 VAL A O 1
ATOM 1890 N N . VAL A 1 245 ? -4.102 7.047 8.608 1.00 83.81 245 VAL A N 1
ATOM 1891 C CA . VAL A 1 245 ? -5.551 6.882 8.453 1.00 83.81 245 VAL A CA 1
ATOM 1892 C C . VAL A 1 245 ? -5.862 5.612 7.674 1.00 83.81 245 VAL A C 1
ATOM 1894 O O . VAL A 1 245 ? -6.832 4.948 8.010 1.00 83.81 245 VAL A O 1
ATOM 1897 N N . ARG A 1 246 ? -5.047 5.226 6.691 1.00 84.31 246 ARG A N 1
ATOM 1898 C CA . ARG A 1 246 ? -5.205 3.967 5.954 1.00 84.31 246 ARG A CA 1
ATOM 1899 C C . ARG A 1 246 ? -5.118 2.766 6.901 1.00 84.31 246 ARG A C 1
ATOM 1901 O O . ARG A 1 246 ? -6.061 1.982 6.975 1.00 84.31 246 ARG A O 1
ATOM 1908 N N . SER A 1 247 ? -4.042 2.668 7.685 1.00 78.25 247 SER A N 1
ATOM 1909 C CA . SER A 1 247 ? -3.778 1.494 8.533 1.00 78.25 247 SER A CA 1
ATOM 1910 C C . SER A 1 247 ? -4.818 1.290 9.637 1.00 78.25 247 SER A C 1
ATOM 1912 O O . SER A 1 247 ? -5.155 0.159 9.979 1.00 78.25 247 SER A O 1
ATOM 1914 N N . VAL A 1 248 ? -5.343 2.379 10.206 1.00 82.62 248 VAL A N 1
ATOM 1915 C CA . VAL A 1 248 ? -6.313 2.312 11.314 1.00 82.62 248 VAL A CA 1
ATOM 1916 C C . VAL A 1 248 ? -7.754 2.461 10.818 1.00 82.62 248 VAL A C 1
ATOM 1918 O O . VAL A 1 248 ? -8.673 1.835 11.344 1.00 82.62 248 VAL A O 1
ATOM 1921 N N . GLY A 1 249 ? -7.976 3.271 9.788 1.00 85.31 249 GLY A N 1
ATOM 1922 C CA . GLY A 1 249 ? -9.296 3.678 9.314 1.00 85.31 249 GLY A CA 1
ATOM 1923 C C . GLY A 1 249 ? -10.128 2.530 8.762 1.00 85.31 249 GLY A C 1
ATOM 1924 O O . GLY A 1 249 ? -11.326 2.485 9.025 1.00 85.31 249 GLY A O 1
ATOM 1925 N N . PHE A 1 250 ? -9.524 1.556 8.078 1.00 89.50 250 PHE A N 1
ATOM 1926 C CA . PHE A 1 250 ? -10.273 0.402 7.562 1.00 89.50 250 PHE A CA 1
ATOM 1927 C C . PHE A 1 250 ? -10.734 -0.537 8.679 1.00 89.50 250 PHE A C 1
ATOM 1929 O O . PHE A 1 250 ? -11.877 -0.998 8.663 1.00 89.50 250 PHE A O 1
ATOM 1936 N N . ILE A 1 251 ? -9.903 -0.724 9.711 1.00 89.62 251 ILE A N 1
ATOM 1937 C CA . ILE A 1 251 ? -10.293 -1.443 10.930 1.00 89.62 251 ILE A CA 1
ATOM 1938 C C . ILE A 1 251 ? -11.445 -0.699 11.608 1.00 89.62 251 ILE A C 1
ATOM 1940 O O . ILE A 1 251 ? -12.484 -1.300 11.877 1.00 89.62 251 ILE A O 1
ATOM 1944 N N . VAL A 1 252 ? -11.310 0.614 11.824 1.00 89.38 252 VAL A N 1
ATOM 1945 C CA . VAL A 1 252 ? -12.352 1.438 12.461 1.00 89.38 252 VAL A CA 1
ATOM 1946 C C . VAL A 1 252 ? -13.655 1.427 11.654 1.00 89.38 252 VAL A C 1
ATOM 1948 O O . VAL A 1 252 ? -14.724 1.330 12.250 1.00 89.38 252 VAL A O 1
ATOM 1951 N N . ALA A 1 253 ? -13.598 1.441 10.320 1.00 91.75 253 ALA A N 1
ATOM 1952 C CA . ALA A 1 253 ? -14.777 1.297 9.464 1.00 91.75 253 ALA A CA 1
ATOM 1953 C C . ALA A 1 253 ? -15.505 -0.040 9.699 1.00 91.75 253 ALA A C 1
ATOM 1955 O O . ALA A 1 253 ? -16.740 -0.095 9.688 1.00 91.75 253 ALA A O 1
ATOM 1956 N N . GLY A 1 254 ? -14.739 -1.110 9.935 1.00 92.12 254 GLY A N 1
ATOM 1957 C CA . GLY A 1 254 ? -15.244 -2.421 10.331 1.00 92.12 254 GLY A CA 1
ATOM 1958 C C . GLY A 1 254 ? -15.890 -2.406 11.713 1.00 92.12 254 GLY A C 1
ATOM 1959 O O . GLY A 1 254 ? -17.037 -2.832 11.854 1.00 92.12 254 GLY A O 1
ATOM 1960 N N . VAL A 1 255 ? -15.183 -1.860 12.708 1.00 91.12 255 VAL A N 1
ATOM 1961 C CA . VAL A 1 255 ? -15.663 -1.696 14.093 1.00 91.12 255 VAL A CA 1
ATOM 1962 C C . VAL A 1 255 ? -16.978 -0.909 14.133 1.00 91.12 255 VAL A C 1
ATOM 1964 O O . VAL A 1 255 ? -17.908 -1.288 14.839 1.00 91.12 255 VAL A O 1
ATOM 1967 N N . ALA A 1 2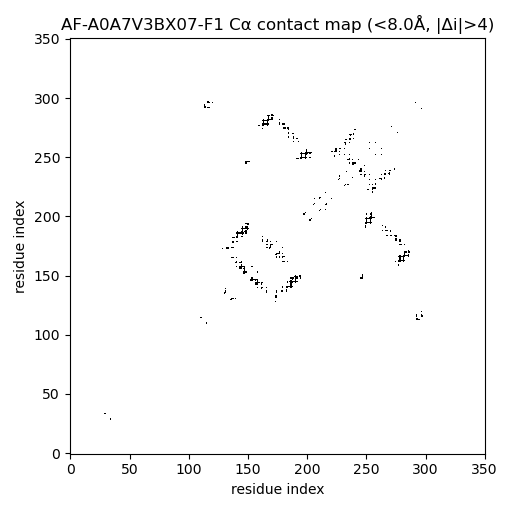56 ? -17.075 0.150 13.329 1.00 91.19 256 ALA A N 1
ATOM 1968 C CA . ALA A 1 256 ? -18.252 1.001 13.190 1.00 91.19 256 ALA A CA 1
ATOM 1969 C C . ALA A 1 256 ? -19.393 0.361 12.367 1.00 91.19 256 ALA A C 1
ATOM 1971 O O . ALA A 1 256 ? -20.371 1.032 12.036 1.00 91.19 256 ALA A O 1
ATOM 1972 N N . HIS A 1 257 ? -19.264 -0.911 11.971 1.00 90.56 257 HIS A N 1
ATOM 1973 C CA . HIS A 1 257 ? -20.243 -1.653 11.173 1.00 90.56 257 HIS A CA 1
ATOM 1974 C C . HIS A 1 257 ? -20.697 -0.934 9.886 1.00 90.56 257 HIS A C 1
ATOM 1976 O O . HIS A 1 257 ? -21.829 -1.114 9.422 1.00 90.56 257 HIS A O 1
ATOM 1982 N N . MET A 1 258 ? -19.806 -0.164 9.248 1.00 93.62 258 MET A N 1
ATOM 1983 C CA . MET A 1 258 ? -20.089 0.473 7.958 1.00 93.62 258 MET A CA 1
ATOM 1984 C C . MET A 1 258 ? -20.545 -0.587 6.947 1.00 93.62 258 MET A C 1
ATOM 1986 O O . MET A 1 258 ? -19.973 -1.670 6.880 1.00 93.62 258 MET A O 1
ATOM 1990 N N . ARG A 1 259 ? -21.568 -0.315 6.127 1.00 94.69 259 ARG A N 1
ATOM 1991 C CA . ARG A 1 259 ? -22.060 -1.288 5.129 1.00 94.69 259 ARG A CA 1
ATOM 1992 C C . ARG A 1 259 ? -20.932 -1.705 4.172 1.00 94.69 259 ARG A C 1
ATOM 1994 O O . ARG A 1 259 ? -20.447 -0.867 3.418 1.00 94.69 259 ARG A O 1
ATOM 2001 N N . TRP A 1 260 ? -20.602 -3.000 4.135 1.00 95.19 260 TRP A N 1
ATOM 2002 C CA . TRP A 1 260 ? -19.485 -3.555 3.347 1.00 95.19 260 TRP A CA 1
ATOM 2003 C C . TRP A 1 260 ? -19.481 -3.112 1.876 1.00 95.19 260 TRP A C 1
ATOM 2005 O O . TRP A 1 260 ? -18.460 -2.664 1.374 1.00 95.19 260 TRP A O 1
ATOM 2015 N N . LYS A 1 261 ? -20.645 -3.108 1.210 1.00 95.62 261 LYS A N 1
ATOM 2016 C CA . LYS A 1 261 ? -20.759 -2.627 -0.180 1.00 95.62 261 LYS A CA 1
ATOM 2017 C C . LYS A 1 261 ? -20.297 -1.173 -0.353 1.00 95.62 261 LYS A C 1
ATOM 2019 O O . LYS A 1 261 ? -19.664 -0.852 -1.345 1.00 95.62 261 LYS A O 1
ATOM 2024 N N . ARG A 1 262 ? -20.604 -0.284 0.603 1.00 94.75 262 ARG A N 1
ATOM 2025 C CA . ARG A 1 262 ? -20.140 1.114 0.547 1.00 94.75 262 ARG A CA 1
ATOM 2026 C C . ARG A 1 262 ? -18.640 1.205 0.802 1.00 94.75 262 ARG A C 1
ATOM 2028 O O . ARG A 1 262 ? -17.994 2.015 0.152 1.00 94.75 262 ARG A O 1
ATOM 2035 N N . PHE A 1 263 ? -18.123 0.397 1.727 1.00 95.12 263 PHE A N 1
ATOM 2036 C CA . PHE A 1 263 ? -16.694 0.317 2.021 1.00 95.12 263 PHE A CA 1
ATOM 2037 C C . PHE A 1 263 ? -15.912 -0.105 0.772 1.00 95.12 263 PHE A C 1
ATOM 2039 O O . PHE A 1 263 ? -15.116 0.684 0.280 1.00 95.12 263 PHE A O 1
ATOM 2046 N N . VAL A 1 264 ? -16.230 -1.271 0.196 1.00 95.94 264 VAL A N 1
ATOM 2047 C CA . VAL A 1 264 ? -15.462 -1.844 -0.921 1.00 95.94 264 VAL A CA 1
ATOM 2048 C C . VAL A 1 264 ? -15.496 -0.967 -2.173 1.00 95.94 264 VAL A C 1
ATOM 2050 O O . VAL A 1 264 ? -14.510 -0.896 -2.886 1.00 95.94 264 VAL A O 1
ATOM 2053 N N . LEU A 1 265 ? -16.598 -0.250 -2.429 1.00 96.81 265 LEU A N 1
ATOM 2054 C CA . LEU A 1 265 ? -16.691 0.668 -3.571 1.00 96.81 265 LEU A CA 1
ATOM 2055 C C . LEU A 1 265 ? -15.738 1.866 -3.438 1.00 96.81 265 LEU A C 1
ATOM 2057 O O . LEU A 1 265 ? -15.069 2.224 -4.402 1.00 96.81 265 LEU A O 1
ATOM 2061 N N . HIS A 1 266 ? -15.677 2.487 -2.256 1.00 96.00 266 HIS A N 1
ATOM 2062 C CA . HIS A 1 266 ? -14.792 3.635 -2.023 1.00 96.00 266 HIS A CA 1
ATOM 2063 C C . HIS A 1 266 ? -13.335 3.201 -1.882 1.00 96.00 266 HIS A C 1
ATOM 2065 O O . HIS A 1 266 ? -12.440 3.896 -2.359 1.00 96.00 266 HIS A O 1
ATOM 2071 N N . ASP A 1 267 ? -13.114 2.046 -1.257 1.00 95.50 267 ASP A N 1
ATOM 2072 C CA . ASP A 1 267 ? -11.800 1.432 -1.140 1.00 95.50 267 ASP A CA 1
ATOM 2073 C C . ASP A 1 267 ? -11.232 1.078 -2.517 1.00 95.50 267 ASP A C 1
ATOM 2075 O O . ASP A 1 267 ? -10.148 1.539 -2.857 1.00 95.50 267 ASP A O 1
ATOM 2079 N N . LEU A 1 268 ? -12.005 0.388 -3.364 1.00 96.94 268 LEU A N 1
ATOM 2080 C CA . LEU A 1 268 ? -11.606 0.052 -4.731 1.00 96.94 268 LEU A CA 1
ATOM 2081 C C . LEU A 1 268 ? -11.288 1.300 -5.562 1.00 96.94 268 LEU A C 1
ATOM 2083 O O . LEU A 1 268 ? -10.291 1.314 -6.277 1.00 96.94 268 LEU A O 1
ATOM 2087 N N . ALA A 1 269 ? -12.095 2.361 -5.460 1.00 97.19 269 ALA A N 1
ATOM 2088 C CA . ALA A 1 269 ? -11.816 3.617 -6.157 1.00 97.19 269 ALA A CA 1
ATOM 2089 C C . ALA A 1 269 ? -10.476 4.230 -5.716 1.00 97.19 269 ALA A C 1
ATOM 2091 O O . ALA A 1 269 ? -9.678 4.655 -6.553 1.00 97.19 269 ALA A O 1
ATOM 2092 N N . GLY A 1 270 ? -10.201 4.234 -4.409 1.00 95.81 270 GLY A N 1
ATOM 2093 C CA . GLY A 1 270 ? -8.912 4.674 -3.882 1.00 95.81 270 GLY A CA 1
ATOM 2094 C C . GLY A 1 270 ? -7.769 3.750 -4.314 1.00 95.81 270 GLY A C 1
ATOM 2095 O O . GLY A 1 270 ? -6.701 4.232 -4.686 1.00 95.81 270 GLY A O 1
ATOM 2096 N N . ALA A 1 271 ? -7.990 2.435 -4.289 1.00 95.44 271 ALA A N 1
ATOM 2097 C CA . ALA A 1 271 ? -7.016 1.415 -4.660 1.00 95.44 271 ALA A CA 1
ATOM 2098 C C . ALA A 1 271 ? -6.620 1.514 -6.122 1.00 95.44 271 ALA A C 1
ATOM 2100 O O . ALA A 1 271 ? -5.434 1.427 -6.413 1.00 95.44 271 ALA A O 1
ATOM 2101 N N . LEU A 1 272 ? -7.573 1.769 -7.018 1.00 97.25 272 LEU A N 1
ATOM 2102 C CA . LEU A 1 272 ? -7.310 2.001 -8.434 1.00 97.25 272 LEU A CA 1
ATOM 2103 C C . LEU A 1 272 ? -6.391 3.205 -8.636 1.00 97.25 272 LEU A C 1
ATOM 2105 O O . LEU A 1 272 ? -5.347 3.067 -9.267 1.00 97.25 272 LEU A O 1
ATOM 2109 N N . ILE A 1 273 ? -6.731 4.360 -8.058 1.00 97.06 273 ILE A N 1
ATOM 2110 C CA . ILE A 1 273 ? -5.916 5.577 -8.199 1.00 97.06 273 ILE A CA 1
ATOM 2111 C C . ILE A 1 273 ? -4.525 5.364 -7.600 1.00 97.06 273 ILE A C 1
ATOM 2113 O O . ILE A 1 273 ? -3.524 5.708 -8.223 1.00 97.06 273 ILE A O 1
ATOM 2117 N N . TRP A 1 274 ? -4.452 4.775 -6.407 1.00 95.56 274 TRP A N 1
ATOM 2118 C CA . TRP A 1 274 ? -3.186 4.524 -5.732 1.00 95.56 274 TRP A CA 1
ATOM 2119 C C . TRP A 1 274 ? -2.334 3.499 -6.495 1.00 95.56 274 TRP A C 1
ATOM 2121 O O . TRP A 1 274 ? -1.202 3.805 -6.854 1.00 95.56 274 TRP A O 1
ATOM 2131 N N . GLY A 1 275 ? -2.868 2.316 -6.796 1.00 95.62 275 GLY A N 1
ATOM 2132 C CA . GLY A 1 275 ? -2.127 1.213 -7.412 1.00 95.62 275 GLY A CA 1
ATOM 2133 C C . GLY A 1 275 ? -1.674 1.536 -8.832 1.00 95.62 275 GLY A C 1
ATOM 2134 O O . GLY A 1 275 ? -0.506 1.330 -9.164 1.00 95.62 275 GLY A O 1
ATOM 2135 N N . VAL A 1 276 ? -2.556 2.126 -9.647 1.00 97.44 276 VAL A N 1
ATOM 2136 C CA . VAL A 1 276 ? -2.191 2.606 -10.989 1.00 97.44 276 VAL A CA 1
ATOM 2137 C C . VAL A 1 276 ? -1.204 3.766 -10.880 1.00 97.44 276 VAL A C 1
ATOM 2139 O O . VAL A 1 276 ? -0.191 3.757 -11.572 1.00 97.44 276 VAL A O 1
ATOM 2142 N N . GLY A 1 277 ? -1.441 4.729 -9.985 1.00 96.62 277 GLY A N 1
ATOM 2143 C CA . GLY A 1 277 ? -0.568 5.890 -9.802 1.00 96.62 277 GLY A CA 1
ATOM 2144 C C . GLY A 1 277 ? 0.871 5.510 -9.447 1.00 96.62 277 GLY A C 1
ATOM 2145 O O . GLY A 1 277 ? 1.800 6.000 -10.084 1.00 96.62 277 GLY A O 1
ATOM 2146 N N . HIS A 1 278 ? 1.066 4.589 -8.499 1.00 94.81 278 HIS A N 1
ATOM 2147 C CA . HIS A 1 278 ? 2.402 4.135 -8.090 1.00 94.81 278 HIS A CA 1
ATOM 2148 C C . HIS A 1 278 ? 3.069 3.267 -9.162 1.00 94.81 278 HIS A C 1
ATOM 2150 O O . HIS A 1 278 ? 4.266 3.413 -9.413 1.00 94.81 278 HIS A O 1
ATOM 2156 N N . SER A 1 279 ? 2.300 2.421 -9.854 1.00 96.44 279 SER A N 1
ATOM 2157 C CA . SER A 1 279 ? 2.821 1.619 -10.968 1.00 96.44 279 SER A CA 1
ATOM 2158 C C . SER A 1 279 ? 3.279 2.510 -12.130 1.00 96.44 279 SER A C 1
ATOM 2160 O O . SER A 1 279 ? 4.368 2.324 -12.672 1.00 96.44 279 SER A O 1
ATOM 2162 N N . VAL A 1 280 ? 2.481 3.521 -12.491 1.00 95.81 280 VAL A N 1
ATOM 2163 C CA . VAL A 1 280 ? 2.822 4.503 -13.532 1.00 95.81 280 VAL A CA 1
ATOM 2164 C C . VAL A 1 280 ? 4.009 5.360 -13.104 1.00 95.81 280 VAL A C 1
ATOM 2166 O O . VAL A 1 280 ? 4.899 5.593 -13.917 1.00 95.81 280 VAL A O 1
ATOM 2169 N N . LEU A 1 281 ? 4.069 5.787 -11.839 1.00 91.81 281 LEU A N 1
ATOM 2170 C CA . LEU A 1 281 ? 5.223 6.506 -11.300 1.00 91.81 281 LEU A CA 1
ATOM 2171 C C . LEU A 1 281 ? 6.507 5.690 -11.492 1.00 91.81 281 LEU A C 1
ATOM 2173 O O . LEU A 1 281 ? 7.472 6.201 -12.056 1.00 91.81 281 LEU A O 1
ATOM 2177 N N . GLY A 1 282 ? 6.494 4.410 -11.117 1.00 89.69 282 GLY A N 1
ATOM 2178 C CA . GLY A 1 282 ? 7.598 3.484 -11.370 1.00 89.69 282 GLY A CA 1
ATOM 2179 C C . GLY A 1 282 ? 7.962 3.362 -12.849 1.00 89.69 282 GLY A C 1
ATOM 2180 O O . GLY A 1 282 ? 9.133 3.441 -13.214 1.00 89.69 282 GLY A O 1
ATOM 2181 N N . TYR A 1 283 ? 6.960 3.248 -13.720 1.00 92.00 283 TYR A N 1
ATOM 2182 C CA . TYR A 1 283 ? 7.159 3.150 -15.167 1.00 92.00 283 TYR A CA 1
ATOM 2183 C C . TYR A 1 283 ? 7.802 4.408 -15.770 1.00 92.00 283 TYR A C 1
ATOM 2185 O O . TYR A 1 283 ? 8.695 4.318 -16.614 1.00 92.00 283 TYR A O 1
ATOM 2193 N N . VAL A 1 284 ? 7.390 5.596 -15.316 1.00 90.12 284 VAL A N 1
ATOM 2194 C CA . VAL A 1 284 ? 7.974 6.881 -15.733 1.00 90.12 284 VAL A CA 1
ATOM 2195 C C . VAL A 1 284 ? 9.392 7.051 -15.178 1.00 90.12 284 VAL A C 1
ATOM 2197 O O . VAL A 1 284 ? 10.275 7.523 -15.899 1.00 90.12 284 VAL A O 1
ATOM 2200 N N . LEU A 1 285 ? 9.650 6.616 -13.940 1.00 83.88 285 LEU A N 1
ATOM 2201 C CA . LEU A 1 285 ? 11.005 6.555 -13.379 1.00 83.88 285 LEU A CA 1
ATOM 2202 C C . LEU A 1 285 ? 11.903 5.609 -14.191 1.00 83.88 285 LEU A C 1
ATOM 2204 O O . LEU A 1 285 ? 13.061 5.932 -14.448 1.00 83.88 285 LEU A O 1
ATOM 2208 N N . GLY A 1 286 ? 11.358 4.498 -14.686 1.00 81.25 286 GLY A N 1
ATOM 2209 C CA . GLY A 1 286 ? 12.043 3.625 -15.637 1.00 81.25 286 GLY A CA 1
ATOM 2210 C C . GLY A 1 286 ? 12.308 4.294 -16.987 1.00 81.25 286 GLY A C 1
ATOM 2211 O O . GLY A 1 286 ? 13.344 4.062 -17.588 1.00 81.25 286 GLY A O 1
ATOM 2212 N N . ALA A 1 287 ? 11.432 5.177 -17.474 1.00 80.81 287 ALA A N 1
ATOM 2213 C CA . ALA A 1 287 ? 11.655 5.878 -18.747 1.00 80.81 287 ALA A CA 1
ATOM 2214 C C . ALA A 1 287 ? 12.823 6.870 -18.656 1.00 80.81 287 ALA A C 1
ATOM 2216 O O . ALA A 1 287 ? 13.485 7.187 -19.642 1.00 80.81 287 ALA A O 1
ATOM 2217 N N . SER A 1 288 ? 13.064 7.356 -17.443 1.00 70.62 288 SER A N 1
ATOM 2218 C CA . SER A 1 288 ? 14.216 8.165 -17.100 1.00 70.62 288 SER A CA 1
ATOM 2219 C C . SER A 1 288 ? 15.525 7.361 -17.127 1.00 70.62 288 SER A C 1
ATOM 2221 O O . SER A 1 288 ? 16.552 7.957 -17.419 1.00 70.62 288 SER A O 1
ATOM 2223 N N . TYR A 1 289 ? 15.510 6.037 -16.941 1.00 65.00 289 TYR A N 1
ATOM 2224 C CA . TYR A 1 289 ? 16.696 5.163 -16.958 1.00 65.00 289 TYR A CA 1
ATOM 2225 C C . TYR A 1 289 ? 17.668 5.461 -18.114 1.00 65.00 289 TYR A C 1
ATOM 2227 O O . TYR A 1 289 ? 18.821 5.810 -17.872 1.00 65.00 289 TYR A O 1
ATOM 2235 N N . GLU A 1 290 ? 17.168 5.472 -19.355 1.00 61.31 290 GLU A N 1
ATOM 2236 C CA . GLU A 1 290 ? 17.967 5.746 -20.565 1.00 61.31 290 GLU A CA 1
ATOM 2237 C C . GLU A 1 290 ? 18.570 7.162 -20.588 1.00 61.31 290 GLU A C 1
ATOM 2239 O O . GLU A 1 290 ? 19.613 7.409 -21.188 1.00 61.31 290 GLU A O 1
ATOM 2244 N N . ARG A 1 291 ? 17.913 8.127 -19.932 1.00 57.50 291 ARG A N 1
ATOM 2245 C CA . ARG A 1 291 ? 18.333 9.538 -19.893 1.00 57.50 291 ARG A CA 1
ATOM 2246 C C . ARG A 1 291 ? 19.248 9.843 -18.701 1.00 57.50 291 ARG A C 1
ATOM 2248 O O . ARG A 1 291 ? 19.987 10.827 -18.723 1.00 57.50 291 ARG A O 1
ATOM 2255 N N . TRP A 1 292 ? 19.190 9.011 -17.666 1.00 48.97 292 TRP A N 1
ATOM 2256 C CA . TRP A 1 292 ? 19.765 9.247 -16.346 1.00 48.97 292 TRP A CA 1
ATOM 2257 C C . TRP A 1 292 ? 21.003 8.405 -16.024 1.00 48.97 292 TRP A C 1
ATOM 2259 O O . TRP A 1 292 ? 21.643 8.703 -15.011 1.00 48.97 292 TRP A O 1
ATOM 2269 N N . GLU A 1 293 ? 21.415 7.471 -16.893 1.00 53.72 293 GLU A N 1
ATOM 2270 C CA . GLU A 1 293 ? 22.745 6.828 -16.836 1.00 53.72 293 GLU A CA 1
ATOM 2271 C C . GLU A 1 293 ? 23.880 7.847 -16.633 1.00 53.72 293 GLU A C 1
ATOM 2273 O O . GLU A 1 293 ? 24.899 7.539 -16.018 1.00 53.72 293 GLU A O 1
ATOM 2278 N N . ARG A 1 294 ? 23.704 9.098 -17.088 1.00 52.28 294 ARG A N 1
ATOM 2279 C CA . ARG A 1 294 ? 24.696 10.163 -16.893 1.00 52.28 294 ARG A CA 1
ATOM 2280 C C . ARG A 1 294 ? 24.716 10.813 -15.500 1.00 52.28 294 ARG A C 1
ATOM 2282 O O . ARG A 1 294 ? 25.776 11.326 -15.153 1.00 52.28 294 ARG A O 1
ATOM 2289 N N . TYR A 1 295 ? 23.631 10.803 -14.705 1.00 50.41 295 TYR A N 1
ATOM 2290 C CA . TYR A 1 295 ? 23.566 11.604 -13.459 1.00 50.41 295 TYR A CA 1
ATOM 2291 C C . TYR A 1 295 ? 22.737 11.061 -12.256 1.00 50.41 295 TYR A C 1
ATOM 2293 O O . TYR A 1 295 ? 23.033 11.486 -11.140 1.00 50.41 295 TYR A O 1
ATOM 2301 N N . ALA A 1 296 ? 21.742 10.160 -12.376 1.00 50.50 296 ALA A N 1
ATOM 2302 C CA . ALA A 1 296 ? 20.845 9.838 -11.223 1.00 50.50 296 ALA A CA 1
ATOM 2303 C C . ALA A 1 296 ? 21.271 8.665 -10.365 1.00 50.50 296 ALA A C 1
ATOM 2305 O O . ALA A 1 296 ? 20.866 8.574 -9.204 1.00 50.50 296 ALA A O 1
ATOM 2306 N N . THR A 1 297 ? 22.002 7.723 -10.948 1.00 57.69 297 THR A N 1
ATOM 2307 C CA . THR A 1 297 ? 22.240 6.418 -10.334 1.00 57.69 297 THR A CA 1
ATOM 2308 C C . THR A 1 297 ? 22.863 6.502 -8.928 1.00 57.69 297 THR A C 1
ATOM 2310 O O . THR A 1 297 ? 22.428 5.740 -8.066 1.00 57.69 297 THR A O 1
ATOM 2313 N N . PRO A 1 298 ? 23.767 7.457 -8.603 1.00 56.25 298 PRO A N 1
ATOM 2314 C CA . PRO A 1 298 ? 24.318 7.570 -7.249 1.00 56.25 298 PRO A CA 1
ATOM 2315 C C . PRO A 1 298 ? 23.289 8.008 -6.200 1.00 56.25 298 PRO A C 1
ATOM 2317 O O . PRO A 1 298 ? 23.324 7.530 -5.069 1.00 56.25 298 PRO A O 1
ATOM 2320 N N . VAL A 1 299 ? 22.368 8.911 -6.557 1.00 57.59 299 VAL A N 1
ATOM 2321 C CA . VAL A 1 299 ? 21.389 9.477 -5.612 1.00 57.59 299 VAL A CA 1
ATOM 2322 C C . VAL A 1 299 ? 20.258 8.483 -5.359 1.00 57.59 299 VAL A C 1
ATOM 2324 O O . VAL A 1 299 ? 19.891 8.256 -4.208 1.00 57.59 299 VAL A O 1
ATOM 2327 N N . GLY A 1 300 ? 19.753 7.838 -6.416 1.00 60.16 300 GLY A N 1
ATOM 2328 C CA . GLY A 1 300 ? 18.704 6.820 -6.307 1.00 60.16 300 GLY A CA 1
ATOM 2329 C C . GLY A 1 300 ? 19.173 5.566 -5.565 1.00 60.16 300 GLY A C 1
ATOM 2330 O O . GLY A 1 300 ? 18.484 5.086 -4.666 1.00 60.16 300 GLY A O 1
ATOM 2331 N N . LEU A 1 301 ? 20.381 5.077 -5.869 1.00 58.28 301 LEU A N 1
ATOM 2332 C CA . LEU A 1 301 ? 20.972 3.943 -5.159 1.00 58.28 301 LEU A CA 1
ATOM 2333 C C . LEU A 1 301 ? 21.387 4.324 -3.732 1.00 58.28 301 LEU A C 1
ATOM 2335 O O . LEU A 1 301 ? 21.207 3.531 -2.814 1.00 58.28 301 LEU A O 1
ATOM 2339 N N . GLY A 1 302 ? 21.874 5.551 -3.524 1.00 64.50 302 GLY A N 1
ATOM 2340 C CA . GLY A 1 302 ? 22.160 6.088 -2.195 1.00 64.50 302 GLY A CA 1
ATOM 2341 C C . GLY A 1 302 ? 20.919 6.112 -1.302 1.00 64.50 302 GLY A C 1
ATOM 2342 O O . GLY A 1 302 ? 20.988 5.681 -0.155 1.00 64.50 302 GLY A O 1
ATOM 2343 N N . LEU A 1 303 ? 19.769 6.523 -1.842 1.00 63.00 303 LEU A N 1
ATOM 2344 C CA . LEU A 1 303 ? 18.482 6.489 -1.141 1.00 63.00 303 LEU A CA 1
ATOM 2345 C C . LEU A 1 303 ? 17.998 5.060 -0.870 1.00 63.00 303 LEU A C 1
ATOM 2347 O O . LEU A 1 303 ? 17.516 4.787 0.227 1.00 63.00 303 LEU A O 1
ATOM 2351 N N . LEU A 1 304 ? 18.165 4.138 -1.823 1.00 66.06 304 LEU A N 1
ATOM 2352 C CA . LEU A 1 304 ? 17.805 2.729 -1.637 1.00 66.06 304 LEU A CA 1
ATOM 2353 C C . LEU A 1 304 ? 18.666 2.059 -0.556 1.00 66.06 304 LEU A C 1
ATOM 2355 O O . LEU A 1 304 ? 18.137 1.401 0.337 1.00 66.06 304 LEU A O 1
ATOM 2359 N N . VAL A 1 305 ? 19.985 2.256 -0.598 1.00 73.88 305 VAL A N 1
ATOM 2360 C CA . VAL A 1 305 ? 20.918 1.742 0.415 1.00 73.88 305 VAL A CA 1
ATOM 2361 C C . VAL A 1 305 ? 20.627 2.369 1.775 1.00 73.88 305 VAL A C 1
ATOM 2363 O O . VAL A 1 305 ? 20.619 1.655 2.776 1.00 73.88 305 VAL A O 1
ATOM 2366 N N . LEU A 1 306 ? 20.329 3.670 1.828 1.00 70.81 306 LEU A N 1
ATOM 2367 C CA . LEU A 1 306 ? 19.925 4.357 3.055 1.00 70.81 306 LEU A CA 1
ATOM 2368 C C . LEU A 1 306 ? 18.633 3.764 3.636 1.00 70.81 306 LEU A C 1
ATOM 2370 O O . LEU A 1 306 ? 18.559 3.496 4.832 1.00 70.81 306 LEU A O 1
ATOM 2374 N N . LEU A 1 307 ? 17.634 3.500 2.795 1.00 67.31 307 LEU A N 1
ATOM 2375 C CA . LEU A 1 307 ? 16.373 2.891 3.212 1.00 67.31 307 LEU A CA 1
ATOM 2376 C C . LEU A 1 307 ? 16.588 1.465 3.749 1.00 67.31 307 LEU A C 1
ATOM 2378 O O . LEU A 1 307 ? 16.129 1.142 4.844 1.00 67.31 307 LEU A O 1
ATOM 2382 N N . LEU A 1 308 ? 17.337 0.628 3.023 1.00 72.44 308 LEU A N 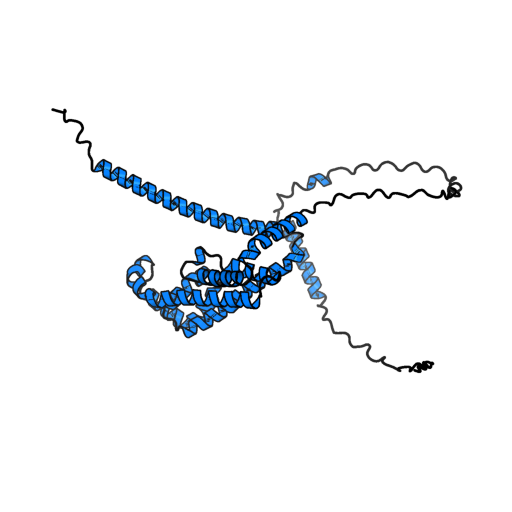1
ATOM 2383 C CA . LEU A 1 308 ? 17.645 -0.745 3.440 1.00 72.44 308 LEU A CA 1
ATOM 2384 C C . LEU A 1 308 ? 18.480 -0.788 4.728 1.00 72.44 308 LEU A C 1
ATOM 2386 O O . LEU A 1 308 ? 18.240 -1.631 5.594 1.00 72.44 308 LEU A O 1
ATOM 2390 N N . SER A 1 309 ? 19.426 0.139 4.891 1.00 73.88 309 SER A N 1
ATOM 2391 C CA . SER A 1 309 ? 20.236 0.244 6.108 1.00 73.88 309 SER A CA 1
ATOM 2392 C C . SER A 1 309 ? 19.428 0.751 7.303 1.00 73.88 309 SER A C 1
ATOM 2394 O O . SER A 1 309 ? 19.568 0.190 8.387 1.00 73.88 309 SER A O 1
ATOM 2396 N N . LEU A 1 310 ? 18.510 1.706 7.126 1.00 76.94 310 LEU A N 1
ATOM 2397 C CA . LEU A 1 310 ? 17.574 2.123 8.179 1.00 76.94 310 LEU A CA 1
ATOM 2398 C C . LEU A 1 310 ? 16.675 0.966 8.644 1.00 76.94 310 LEU A C 1
ATOM 2400 O O . LEU A 1 310 ? 16.491 0.776 9.849 1.00 76.94 310 LEU A O 1
ATOM 2404 N N . ILE A 1 311 ? 16.168 0.153 7.711 1.00 74.56 311 ILE A N 1
ATOM 2405 C CA . ILE A 1 311 ? 15.361 -1.039 8.022 1.00 74.56 311 ILE A CA 1
ATOM 2406 C C . ILE A 1 311 ? 16.201 -2.081 8.778 1.00 74.56 311 ILE A C 1
ATOM 2408 O O . ILE A 1 311 ? 15.761 -2.604 9.805 1.00 74.56 311 ILE A O 1
ATOM 2412 N N . GLY A 1 312 ? 17.424 -2.358 8.314 1.00 77.69 312 GLY A N 1
ATOM 2413 C CA . GLY A 1 312 ? 18.344 -3.287 8.973 1.00 77.69 312 GLY A CA 1
ATOM 2414 C C . GLY A 1 312 ? 18.711 -2.845 10.391 1.00 77.69 312 GLY A C 1
ATOM 2415 O O . GLY A 1 312 ? 18.609 -3.633 11.332 1.00 77.69 312 GLY A O 1
ATOM 2416 N N . VAL A 1 313 ? 19.056 -1.566 10.570 1.00 81.88 313 VAL A N 1
ATOM 2417 C CA . VAL A 1 313 ? 19.368 -0.976 11.880 1.00 81.88 313 VAL A CA 1
ATOM 2418 C C . VAL A 1 313 ? 18.158 -1.044 12.808 1.00 81.88 313 VAL A C 1
ATOM 2420 O O . VAL A 1 313 ? 18.306 -1.458 13.956 1.00 81.88 313 VAL A O 1
ATOM 2423 N N . SER A 1 314 ? 16.957 -0.723 12.320 1.00 72.38 314 SER A N 1
ATOM 2424 C CA . SER A 1 314 ? 15.723 -0.830 13.106 1.00 72.38 314 SER A CA 1
ATOM 2425 C C . SER A 1 314 ? 15.499 -2.255 13.629 1.00 72.38 314 SER A C 1
ATOM 2427 O O . SER A 1 314 ? 15.239 -2.441 14.821 1.00 72.38 314 SER A O 1
ATOM 2429 N N . LYS A 1 315 ? 15.699 -3.278 12.784 1.00 72.88 315 LYS A N 1
ATOM 2430 C CA . LYS A 1 315 ? 15.569 -4.686 13.194 1.00 72.88 315 LYS A CA 1
ATOM 2431 C C . LYS A 1 315 ? 16.652 -5.133 14.173 1.00 72.88 315 LYS A C 1
ATOM 2433 O O . LYS A 1 315 ? 16.341 -5.857 15.115 1.00 72.88 315 LYS A O 1
ATOM 2438 N N . ILE A 1 316 ? 17.893 -4.683 13.995 1.00 82.56 316 ILE A N 1
ATOM 2439 C CA . ILE A 1 316 ? 18.996 -4.993 14.917 1.00 82.56 316 ILE A CA 1
ATOM 2440 C C . ILE A 1 316 ? 18.755 -4.343 16.282 1.00 82.56 316 ILE A C 1
ATOM 2442 O O . ILE A 1 316 ? 18.942 -4.989 17.309 1.00 82.56 316 ILE A O 1
ATOM 2446 N N . VAL A 1 317 ? 18.305 -3.087 16.313 1.00 84.19 317 VAL A N 1
ATOM 2447 C CA . VAL A 1 317 ? 17.970 -2.393 17.563 1.00 84.19 317 VAL A CA 1
ATOM 2448 C C . VAL A 1 317 ? 16.793 -3.076 18.259 1.00 84.19 317 VAL A C 1
ATOM 2450 O O . VAL A 1 317 ? 16.853 -3.290 19.467 1.00 84.19 317 VAL A O 1
ATOM 2453 N N . ALA A 1 318 ? 15.758 -3.475 17.516 1.00 76.69 318 ALA A N 1
ATOM 2454 C CA . ALA A 1 318 ? 14.627 -4.218 18.070 1.00 76.69 318 ALA A CA 1
ATOM 2455 C C . ALA A 1 318 ? 15.044 -5.591 18.629 1.00 76.69 318 ALA A C 1
ATOM 2457 O O . ALA A 1 318 ? 14.591 -5.972 19.705 1.00 76.69 318 ALA A O 1
ATOM 2458 N N . ALA A 1 319 ? 15.943 -6.307 17.946 1.00 76.75 319 ALA A N 1
ATOM 2459 C CA . ALA A 1 319 ? 16.485 -7.578 18.427 1.00 76.75 319 ALA A CA 1
ATOM 2460 C C . ALA A 1 319 ? 17.342 -7.399 19.692 1.00 76.75 319 ALA A C 1
ATOM 2462 O O . ALA A 1 319 ? 17.209 -8.170 20.636 1.00 76.75 319 ALA A O 1
ATOM 2463 N N . ARG A 1 320 ? 18.172 -6.348 19.751 1.00 81.12 320 ARG A N 1
ATOM 2464 C CA . ARG A 1 320 ? 19.000 -6.046 20.932 1.00 81.12 320 ARG A CA 1
ATOM 2465 C C . ARG A 1 320 ? 18.180 -5.645 22.155 1.00 81.12 320 ARG A C 1
ATOM 2467 O O . ARG A 1 320 ? 18.585 -5.968 23.262 1.00 81.12 320 ARG A O 1
ATOM 2474 N N . ARG A 1 321 ? 17.048 -4.955 21.969 1.00 81.62 321 ARG A N 1
ATOM 2475 C CA . ARG A 1 321 ? 16.141 -4.612 23.077 1.00 81.62 321 ARG A CA 1
ATOM 2476 C C . ARG A 1 321 ? 15.530 -5.858 23.712 1.00 81.62 321 ARG A C 1
ATOM 2478 O O . ARG A 1 321 ? 15.589 -5.972 24.924 1.00 81.62 321 ARG A O 1
ATOM 2485 N N . LYS A 1 322 ? 15.070 -6.812 22.894 1.00 79.50 322 LYS A N 1
ATOM 2486 C CA . LYS A 1 322 ? 14.531 -8.089 23.389 1.00 79.50 322 LYS A CA 1
ATOM 2487 C C . LYS A 1 322 ? 15.547 -8.888 24.203 1.00 79.50 322 LYS A C 1
ATOM 2489 O O . LYS A 1 322 ? 15.223 -9.336 25.286 1.00 79.50 322 LYS A O 1
ATOM 2494 N N . VAL A 1 323 ? 16.780 -9.009 23.705 1.00 83.31 323 VAL A N 1
ATOM 2495 C CA . VAL A 1 323 ? 17.843 -9.735 24.424 1.00 83.31 323 VAL A CA 1
ATOM 2496 C C . VAL A 1 323 ? 18.199 -9.049 25.744 1.00 83.31 323 VAL A C 1
ATOM 2498 O O . VAL A 1 323 ? 18.520 -9.723 26.711 1.00 83.31 323 VAL A O 1
ATOM 2501 N N . LYS A 1 324 ? 18.148 -7.711 25.806 1.00 85.12 324 LYS A N 1
ATOM 2502 C CA . LYS A 1 324 ? 18.423 -6.983 27.051 1.00 85.12 324 LYS A CA 1
ATOM 2503 C C . LYS A 1 324 ? 17.320 -7.187 28.093 1.00 85.12 324 LYS A C 1
ATOM 2505 O O . LYS A 1 324 ? 17.654 -7.399 29.248 1.00 85.12 324 LYS A O 1
ATOM 2510 N N . GLU A 1 325 ? 16.055 -7.147 27.674 1.00 85.69 325 GLU A N 1
ATOM 2511 C CA . GLU A 1 325 ? 14.903 -7.431 28.546 1.00 85.69 325 GLU A CA 1
ATOM 2512 C C . GLU A 1 325 ? 14.982 -8.859 29.113 1.00 85.69 325 GLU A C 1
ATOM 2514 O O . GLU A 1 325 ? 14.797 -9.051 30.305 1.00 85.69 325 GLU A O 1
ATOM 2519 N N . GLU A 1 326 ? 15.354 -9.838 28.284 1.00 83.94 326 GLU A N 1
ATOM 2520 C CA . GLU A 1 326 ? 15.491 -11.248 28.684 1.00 83.94 326 GLU A CA 1
ATOM 2521 C C . GLU A 1 326 ? 16.672 -11.478 29.649 1.00 83.94 326 GLU A C 1
ATOM 2523 O O . GLU A 1 326 ? 16.593 -12.319 30.537 1.00 83.94 326 GLU A O 1
ATOM 2528 N N . ILE A 1 327 ? 17.762 -10.709 29.520 1.00 85.06 327 ILE A N 1
ATOM 2529 C CA . ILE A 1 327 ? 18.887 -10.752 30.470 1.00 85.06 327 ILE A CA 1
ATOM 2530 C C . ILE A 1 327 ? 18.511 -10.097 31.804 1.00 85.06 327 ILE A C 1
ATOM 2532 O O . ILE A 1 327 ? 18.845 -10.656 32.842 1.00 85.06 327 ILE A O 1
ATOM 2536 N N . GLU A 1 328 ? 17.827 -8.947 31.782 1.00 87.69 328 GLU A N 1
ATOM 2537 C CA . GLU A 1 328 ? 17.362 -8.274 33.007 1.00 87.69 328 GLU A CA 1
ATOM 2538 C C . GLU A 1 328 ? 16.375 -9.162 33.784 1.00 87.69 328 GLU A C 1
ATOM 2540 O O . GLU A 1 328 ? 16.489 -9.267 34.999 1.00 87.69 328 GLU A O 1
ATOM 2545 N N . GLU A 1 329 ? 15.481 -9.878 33.094 1.00 86.88 329 GLU A N 1
ATOM 2546 C CA . GLU A 1 329 ? 14.535 -10.814 33.720 1.00 86.88 329 GLU A CA 1
ATOM 2547 C C . GLU A 1 329 ? 15.245 -12.012 34.380 1.00 86.88 329 GLU A C 1
ATOM 2549 O O . GLU A 1 329 ? 14.921 -12.378 35.508 1.00 86.88 329 GLU A O 1
ATOM 2554 N N . ILE A 1 330 ? 16.268 -12.578 33.726 1.00 85.69 330 ILE A N 1
ATOM 2555 C CA . ILE A 1 330 ? 17.085 -13.662 34.302 1.00 85.69 330 ILE A CA 1
ATOM 2556 C C . ILE A 1 330 ? 17.906 -13.163 35.500 1.00 85.69 330 ILE A C 1
ATOM 2558 O O . ILE A 1 330 ? 18.086 -13.891 36.473 1.00 85.69 330 ILE A O 1
ATOM 2562 N N . GLU A 1 331 ? 18.438 -11.942 35.438 1.00 87.88 331 GLU A N 1
ATOM 2563 C CA . GLU A 1 331 ? 19.230 -11.361 36.525 1.00 87.88 331 GLU A CA 1
ATOM 2564 C C . GLU A 1 331 ? 18.357 -11.083 37.760 1.00 87.88 331 GLU A C 1
ATOM 2566 O O . GLU A 1 331 ? 18.748 -11.461 38.865 1.00 87.88 331 GLU A O 1
ATOM 2571 N N . GLU A 1 332 ? 17.139 -10.558 37.571 1.00 87.31 332 GLU A N 1
ATOM 2572 C CA . GLU A 1 332 ? 16.146 -10.396 38.643 1.00 87.31 332 GLU A CA 1
ATOM 2573 C C . GLU A 1 332 ? 15.712 -11.745 39.250 1.00 87.31 332 GLU A C 1
ATOM 2575 O O . GLU A 1 332 ? 15.596 -11.864 40.472 1.00 87.31 332 GLU A O 1
ATOM 2580 N N . GLU A 1 333 ? 15.512 -12.785 38.433 1.00 86.06 333 GLU A N 1
ATOM 2581 C CA . GLU A 1 333 ? 15.144 -14.126 38.913 1.00 86.06 333 GLU A CA 1
ATOM 2582 C C . GLU A 1 333 ? 16.277 -14.763 39.741 1.00 86.06 333 GLU A C 1
ATOM 2584 O O . GLU A 1 333 ? 16.033 -15.318 40.816 1.00 86.06 333 GLU A O 1
ATOM 2589 N N . LEU A 1 334 ? 17.532 -14.605 39.303 1.00 83.69 334 LEU A N 1
ATOM 2590 C CA . LEU A 1 334 ? 18.713 -15.082 40.029 1.00 83.69 334 LEU A CA 1
ATOM 2591 C C . LEU A 1 334 ? 18.967 -14.311 41.332 1.00 83.69 334 LEU A C 1
ATOM 2593 O O . LEU A 1 334 ? 19.449 -14.904 42.301 1.00 83.69 334 LEU A O 1
ATOM 2597 N N . GLU A 1 335 ? 18.689 -13.007 41.373 1.00 84.88 335 GLU A N 1
ATOM 2598 C CA . GLU A 1 335 ? 18.740 -12.227 42.614 1.00 84.88 335 GLU A CA 1
ATOM 2599 C C . GLU A 1 335 ? 17.646 -12.679 43.588 1.00 84.88 335 GLU A C 1
ATOM 2601 O O . GLU A 1 335 ? 17.934 -12.921 44.762 1.00 84.88 335 GLU A O 1
ATOM 2606 N N . HIS A 1 336 ? 16.427 -12.911 43.095 1.00 83.19 336 HIS A N 1
ATOM 2607 C CA . HIS A 1 336 ? 15.321 -13.393 43.918 1.00 83.19 336 HIS A CA 1
ATOM 2608 C C . HIS A 1 336 ? 15.573 -14.799 44.493 1.00 83.19 336 HIS A C 1
ATOM 2610 O O . HIS A 1 336 ? 15.301 -15.046 45.671 1.00 83.19 336 HIS A 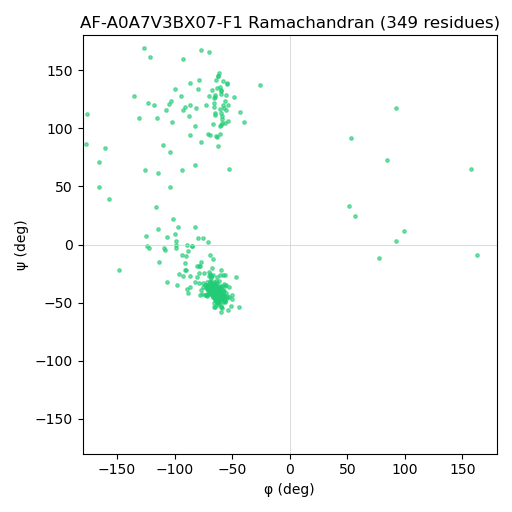O 1
ATOM 2616 N N . GLU A 1 337 ? 16.148 -15.721 43.710 1.00 81.44 337 GLU A N 1
ATOM 2617 C CA . GLU A 1 337 ? 16.541 -17.051 44.199 1.00 81.44 337 GLU A CA 1
ATOM 2618 C C . GLU A 1 337 ? 17.645 -16.988 45.267 1.00 81.44 337 GLU A C 1
ATOM 2620 O O . GLU A 1 337 ? 17.590 -17.735 46.249 1.00 81.44 337 GLU A O 1
ATOM 2625 N N . ARG A 1 338 ? 18.620 -16.076 45.126 1.00 78.88 338 ARG A N 1
ATOM 2626 C CA . ARG A 1 338 ? 19.668 -15.862 46.142 1.00 78.88 338 ARG A CA 1
ATOM 2627 C C . ARG A 1 338 ? 19.116 -15.284 47.438 1.00 78.88 338 ARG A C 1
ATOM 2629 O O . ARG A 1 338 ? 19.575 -15.670 48.507 1.00 78.88 338 ARG A O 1
ATOM 2636 N N . GLU A 1 339 ? 18.135 -14.391 47.370 1.00 77.81 339 GLU A N 1
ATOM 2637 C CA . GLU A 1 339 ? 17.474 -13.854 48.566 1.00 77.81 339 GLU A CA 1
ATOM 2638 C C . GLU A 1 339 ? 16.616 -14.911 49.286 1.00 77.81 339 GLU A C 1
ATOM 2640 O O . GLU A 1 339 ? 16.498 -14.886 50.514 1.00 77.81 339 GLU A O 1
ATOM 2645 N N . LEU A 1 340 ? 16.047 -15.869 48.544 1.00 72.25 340 LEU A N 1
ATOM 2646 C CA . LEU A 1 340 ? 15.257 -16.982 49.087 1.00 72.25 340 LEU A CA 1
ATOM 2647 C C . LEU A 1 340 ? 16.108 -18.140 49.637 1.00 72.25 340 LEU A C 1
ATOM 2649 O O . LEU A 1 340 ? 15.600 -18.931 50.438 1.00 72.25 340 LEU A O 1
ATOM 2653 N N . GLN A 1 341 ? 17.385 -18.238 49.255 1.00 66.00 341 GLN A N 1
ATOM 2654 C CA . GLN A 1 341 ? 18.382 -19.111 49.882 1.00 66.00 341 GLN A CA 1
ATOM 2655 C C . GLN A 1 341 ? 19.327 -18.292 50.776 1.00 66.00 341 GLN A C 1
ATOM 2657 O O . GLN A 1 341 ? 20.460 -18.015 50.382 1.00 66.00 341 GLN A O 1
ATOM 2662 N N . PRO A 1 342 ? 18.920 -17.929 52.008 1.00 57.41 342 PRO A N 1
ATOM 2663 C CA . PRO A 1 342 ? 19.882 -17.419 52.972 1.00 57.41 342 PRO A CA 1
ATOM 2664 C C . PRO A 1 342 ? 20.938 -18.504 53.211 1.00 57.41 342 PRO A C 1
ATOM 2666 O O . PRO A 1 342 ? 20.585 -19.660 53.456 1.00 57.41 342 PRO A O 1
ATOM 2669 N N . GLU A 1 343 ? 22.217 -18.133 53.108 1.00 59.28 343 GLU A N 1
ATOM 2670 C CA . GLU A 1 343 ? 23.375 -18.981 53.409 1.00 59.28 343 GLU A CA 1
ATOM 2671 C C . GLU A 1 343 ? 23.112 -19.828 54.658 1.00 59.28 343 GLU A C 1
ATOM 2673 O O . GLU A 1 343 ? 23.073 -19.342 55.788 1.00 59.28 343 GLU A O 1
ATOM 2678 N N . GLY A 1 344 ? 22.856 -21.113 54.438 1.00 56.34 344 GLY A N 1
ATOM 2679 C CA . GLY A 1 344 ? 22.300 -21.966 55.473 1.00 56.34 344 GLY A CA 1
ATOM 2680 C C . GLY A 1 344 ? 22.585 -23.434 55.239 1.00 56.34 344 GLY A C 1
ATOM 2681 O O . GLY A 1 344 ? 21.692 -24.240 55.474 1.00 56.34 344 GLY A O 1
ATOM 2682 N N . ASN A 1 345 ? 23.783 -23.800 54.763 1.00 55.28 345 ASN A N 1
ATOM 2683 C CA . ASN A 1 345 ? 24.306 -25.161 54.950 1.00 55.28 345 ASN A CA 1
ATOM 2684 C C . ASN A 1 345 ? 25.816 -25.310 54.652 1.00 55.28 345 ASN A C 1
ATOM 2686 O O . ASN A 1 345 ? 26.209 -26.235 53.947 1.00 55.28 345 ASN A O 1
ATOM 2690 N N . GLU A 1 346 ? 26.676 -24.453 55.201 1.00 56.53 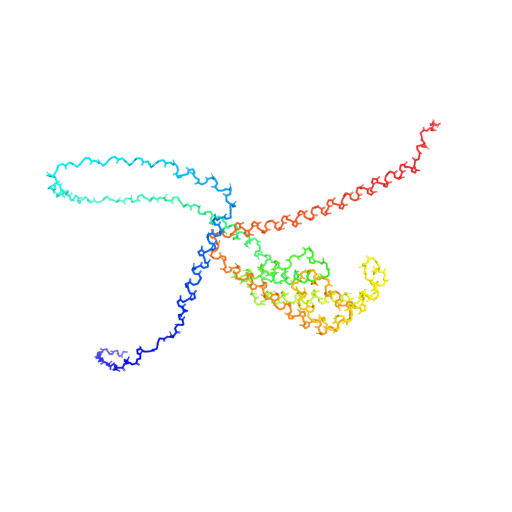346 GLU A N 1
ATOM 2691 C CA . GLU A 1 346 ? 28.117 -24.749 55.298 1.00 56.53 346 GLU A CA 1
ATOM 2692 C C . GLU A 1 346 ? 28.515 -24.875 56.766 1.00 56.53 346 GLU A C 1
ATOM 2694 O O . GLU A 1 346 ? 29.278 -24.078 57.274 1.00 56.53 346 GLU A O 1
ATOM 2699 N N . ASP A 1 347 ? 27.935 -25.850 57.469 1.00 55.84 347 ASP A N 1
ATOM 2700 C CA . ASP A 1 347 ? 28.472 -26.357 58.739 1.00 55.84 347 ASP A CA 1
ATOM 2701 C C . ASP A 1 347 ? 27.785 -27.689 59.084 1.00 55.84 347 ASP A C 1
ATOM 2703 O O . ASP A 1 347 ? 26.955 -27.799 59.987 1.00 55.84 347 ASP A O 1
ATOM 2707 N N . ARG A 1 348 ? 28.109 -28.752 58.338 1.00 56.91 348 ARG A N 1
ATOM 2708 C CA . ARG A 1 348 ? 27.943 -30.121 58.847 1.00 56.91 348 ARG A CA 1
ATOM 2709 C C . ARG A 1 348 ? 29.225 -30.910 58.604 1.00 56.91 348 ARG A C 1
ATOM 2711 O O . ARG A 1 348 ? 29.521 -31.224 57.451 1.00 56.91 348 ARG A O 1
ATOM 2718 N N . PRO A 1 349 ? 29.997 -31.227 59.657 1.00 53.88 349 PRO A N 1
ATOM 2719 C CA . PRO A 1 349 ? 31.173 -32.066 59.515 1.00 53.88 349 PRO A CA 1
ATOM 2720 C C . PRO A 1 349 ? 30.736 -33.482 59.136 1.00 53.88 349 PRO A C 1
ATOM 2722 O O . PRO A 1 349 ? 29.813 -34.042 59.727 1.00 53.88 349 PRO A O 1
ATOM 2725 N N . TRP A 1 350 ? 31.403 -34.043 58.131 1.00 54.44 350 TRP A N 1
ATOM 2726 C CA . TRP A 1 350 ? 31.266 -35.437 57.726 1.00 54.44 350 TRP A CA 1
ATOM 2727 C C . TRP A 1 350 ? 31.635 -36.343 58.910 1.00 54.44 350 TRP A C 1
ATOM 2729 O O . TRP A 1 350 ? 32.793 -36.363 59.328 1.00 54.44 350 TRP A O 1
ATOM 2739 N N . THR A 1 351 ? 30.641 -37.030 59.477 1.00 60.69 351 THR A N 1
ATOM 2740 C CA . THR A 1 351 ? 30.819 -38.099 60.475 1.00 60.69 351 THR A CA 1
ATOM 2741 C C . THR A 1 351 ? 31.139 -39.426 59.823 1.00 60.69 351 THR A C 1
ATOM 2743 O O . THR A 1 351 ? 30.461 -39.728 58.811 1.00 60.69 351 THR A O 1
#

Mean predicted aligned error: 20.82 Å